Protein AF-0000000076091334 (afdb_homodimer)

Foldseek 3Di:
DVVVPPPLEDPPLRVVQVVVQCPDDDQQAKHWPDWDADPDNSRIDTRTDDFDFQQVVCLVPPPAADDPVLLVVQLVLLVVVLVRCVVVQKQQLDAASRQWTAHPVSRIHGHDSSPMDGDDDPPDPDDPDDDDPDPDPPPQPPPDSPRSSVNNNVNNVVRSVCSRCVSVDDD/DVVVPVPLEDPPLRVVQVVVQCPDDDQQAKHWPDWDADPDNSDIDTRTDDFDDQQVVCLVPDPAADDPVLLVVQLVLLVVVLVRCVVVQKQQLDAASRQWTAHPVSRIHGHDSSPMDGDDDPPDPDDPDDPPPDPDPPPQPPPDSPRSSVNNNVNNVVRSVCSRCVSVDPD

pLDDT: mean 71.66, std 24.67, range [22.98, 97.81]

Organism: Mytilus edulis (NCBI:txid6550)

Sequence (342 aa):
MRMEKEKNGIPISGLREINILLNLRHTNIVEMSEVVVGRSLESIFLVMEYCEQDLASLLDNMSAPFTEAQVKCNMIQLLKALRYLHENFILHRDLKVSNLLMTDKGCVKIADFGLARKYAFPEQPMTPRVVTLWYRAPELLLGSKTQTTALDMWSAITKAAIISKLGNCKFMRMEKEKNGIPISGLREINILLNLRHTNIVEMSEVVVGRSLESIFLVMEYCEQDLASLLDNMSAPFTEAQVKCNMIQLLKALRYLHENFILHRDLKVSNLLMTDKGCVKIADFGLARKYAFPEQPMTPRVVTLWYRAPELLLGSKTQTTALDMWSAITKAAIISKLGNCKF

Structure (mmCIF, N/CA/C/O backbone):
data_AF-0000000076091334-model_v1
#
loop_
_entity.id
_entity.type
_entity.pdbx_description
1 polymer CDK10
#
loop_
_atom_site.group_PDB
_atom_site.id
_atom_site.type_symbol
_atom_site.label_atom_id
_atom_site.label_alt_id
_atom_site.label_comp_id
_atom_site.label_asym_id
_atom_site.label_entity_id
_atom_site.label_seq_id
_atom_site.pdbx_PDB_ins_code
_atom_site.Cartn_x
_atom_site.Cartn_y
_atom_site.Cartn_z
_atom_site.occupancy
_atom_site.B_iso_or_equiv
_atom_site.auth_seq_id
_atom_site.auth_comp_id
_atom_site.auth_asym_id
_atom_site.auth_atom_id
_atom_site.pdbx_PDB_model_num
ATOM 1 N N . MET A 1 1 ? 35.406 7.531 -6.676 1 25.41 1 MET A N 1
ATOM 2 C CA . MET A 1 1 ? 34.812 8.758 -7.227 1 25.41 1 MET A CA 1
ATOM 3 C C . MET A 1 1 ? 33.469 8.484 -7.895 1 25.41 1 MET A C 1
ATOM 5 O O . MET A 1 1 ? 32.656 9.391 -8.055 1 25.41 1 MET A O 1
ATOM 9 N N . ARG A 1 2 ? 33.312 7.23 -8.562 1 29.36 2 ARG A N 1
ATOM 10 C CA . ARG A 1 2 ? 32.219 6.715 -9.375 1 29.36 2 ARG A CA 1
ATOM 11 C C . ARG A 1 2 ? 30.938 6.551 -8.555 1 29.36 2 ARG A C 1
ATOM 13 O O . ARG A 1 2 ? 29.891 6.168 -9.086 1 29.36 2 ARG A O 1
ATOM 20 N N . MET A 1 3 ? 31.125 6.195 -7.34 1 31.33 3 MET A N 1
ATOM 21 C CA . MET A 1 3 ? 29.969 5.836 -6.52 1 31.33 3 MET A CA 1
ATOM 22 C C . MET A 1 3 ? 29.047 7.035 -6.32 1 31.33 3 MET A C 1
ATOM 24 O O . MET A 1 3 ? 28.109 6.973 -5.527 1 31.33 3 MET A O 1
ATOM 28 N N . GLU A 1 4 ? 29.516 8.195 -6.559 1 36 4 GLU A N 1
ATOM 29 C CA . GLU A 1 4 ? 28.781 9.422 -6.281 1 36 4 GLU A CA 1
ATOM 30 C C . GLU A 1 4 ? 27.516 9.508 -7.148 1 36 4 GLU A C 1
ATOM 32 O O . GLU A 1 4 ? 26.844 10.531 -7.164 1 36 4 GLU A O 1
ATOM 37 N N . LYS A 1 5 ? 27.453 8.859 -8.32 1 40.56 5 LYS A N 1
ATOM 38 C CA . LYS A 1 5 ? 26.516 9.094 -9.406 1 40.56 5 LYS A CA 1
ATOM 39 C C . LYS A 1 5 ? 25.078 8.812 -8.961 1 40.56 5 LYS A C 1
ATOM 41 O O . LYS A 1 5 ? 24.141 9.023 -9.719 1 40.56 5 LYS A O 1
ATOM 46 N N . GLU A 1 6 ? 24.75 7.777 -8.25 1 43.97 6 GLU A N 1
ATOM 47 C CA . GLU A 1 6 ? 23.375 7.293 -8.133 1 43.97 6 GLU A CA 1
ATOM 48 C C . GLU A 1 6 ? 22.531 8.227 -7.27 1 43.97 6 GLU A C 1
ATOM 50 O O . GLU A 1 6 ? 21.609 7.777 -6.586 1 43.97 6 GLU A O 1
ATOM 55 N N . LYS A 1 7 ? 22.875 9.336 -7.027 1 48.69 7 LYS A N 1
ATOM 56 C CA . LYS A 1 7 ? 22.234 10.164 -6 1 48.69 7 LYS A CA 1
ATOM 57 C C . LYS A 1 7 ? 20.734 10.328 -6.273 1 48.69 7 LYS A C 1
ATOM 59 O O . LYS A 1 7 ? 19.922 10.227 -5.359 1 48.69 7 LYS A O 1
ATOM 64 N N . ASN A 1 8 ? 20.375 11.148 -7.477 1 57.31 8 ASN A N 1
ATOM 65 C CA . ASN A 1 8 ? 19.094 11.805 -7.715 1 57.31 8 ASN A CA 1
ATOM 66 C C . ASN A 1 8 ? 18.078 10.852 -8.344 1 57.31 8 ASN A C 1
ATOM 68 O O . ASN A 1 8 ? 17.031 11.289 -8.812 1 57.31 8 ASN A O 1
ATOM 72 N N . GLY A 1 9 ? 18.203 9.609 -8.016 1 68.31 9 GLY A N 1
ATOM 73 C CA . GLY A 1 9 ? 17.281 8.742 -8.727 1 68.31 9 GLY A CA 1
ATOM 74 C C . GLY A 1 9 ? 16.656 7.672 -7.844 1 68.31 9 GLY A C 1
ATOM 75 O O . GLY A 1 9 ? 16.688 7.785 -6.613 1 68.31 9 GLY A O 1
ATOM 76 N N . ILE A 1 10 ? 15.898 6.895 -8.359 1 79.69 10 ILE A N 1
ATOM 77 C CA . ILE A 1 10 ? 15.273 5.742 -7.719 1 79.69 10 ILE A CA 1
ATOM 78 C C . ILE A 1 10 ? 16.344 4.773 -7.234 1 79.69 10 ILE A C 1
ATOM 80 O O . ILE A 1 10 ? 17.25 4.418 -7.988 1 79.69 10 ILE A O 1
ATOM 84 N N . PRO A 1 11 ? 16.359 4.543 -5.961 1 83.88 11 PRO A N 1
ATOM 85 C CA . PRO A 1 11 ? 17.297 3.518 -5.484 1 83.88 11 PRO A CA 1
ATOM 86 C C . PRO A 1 11 ? 17.188 2.217 -6.277 1 83.88 11 PRO A C 1
ATOM 88 O O . PRO A 1 11 ? 16.156 1.933 -6.875 1 83.88 11 PRO A O 1
ATOM 91 N N . ILE A 1 12 ? 18.25 1.434 -6.293 1 85.88 12 ILE A N 1
ATOM 92 C CA . ILE A 1 12 ? 18.344 0.181 -7.035 1 85.88 12 ILE A CA 1
ATOM 93 C C . ILE A 1 12 ? 17.203 -0.747 -6.613 1 85.88 12 ILE A C 1
ATOM 95 O O . ILE A 1 12 ? 16.609 -1.437 -7.445 1 85.88 12 ILE A O 1
ATOM 99 N N . SER A 1 13 ? 16.906 -0.762 -5.332 1 85.62 13 SER A N 1
ATOM 100 C CA . SER A 1 13 ? 15.812 -1.596 -4.828 1 85.62 13 SER A CA 1
ATOM 101 C C . SER A 1 13 ? 14.477 -1.186 -5.43 1 85.62 13 SER A C 1
ATOM 103 O O . SER A 1 13 ? 13.656 -2.039 -5.77 1 85.62 13 SER A O 1
ATOM 105 N N . GLY A 1 14 ? 14.328 0.078 -5.566 1 90.69 14 GLY A N 1
ATOM 106 C CA . GLY A 1 14 ? 13.117 0.574 -6.203 1 90.69 14 GLY A CA 1
ATOM 107 C C . GLY A 1 14 ? 13.008 0.189 -7.664 1 90.69 14 GLY A C 1
ATOM 108 O O . GLY A 1 14 ? 11.93 -0.194 -8.133 1 90.69 14 GLY A O 1
ATOM 109 N N . LEU A 1 15 ? 14.078 0.287 -8.359 1 91.38 15 LEU A N 1
ATOM 110 C CA . LEU A 1 15 ? 14.109 -0.089 -9.773 1 91.38 15 LEU A CA 1
ATOM 111 C C . LEU A 1 15 ? 13.805 -1.573 -9.945 1 91.38 15 LEU A C 1
ATOM 113 O O . LEU A 1 15 ? 13.109 -1.964 -10.883 1 91.38 15 LEU A O 1
ATOM 117 N N . ARG A 1 16 ? 14.297 -2.373 -9.094 1 92.56 16 ARG A N 1
ATOM 118 C CA . ARG A 1 16 ? 14.031 -3.809 -9.125 1 92.56 16 ARG A CA 1
ATOM 119 C C . ARG A 1 16 ? 12.547 -4.098 -8.93 1 92.56 16 ARG A C 1
ATOM 121 O O . ARG A 1 16 ? 11.961 -4.898 -9.664 1 92.56 16 ARG A O 1
ATOM 128 N N . GLU A 1 17 ? 12.023 -3.432 -7.926 1 93.69 17 GLU A N 1
ATOM 129 C CA . GLU A 1 17 ? 10.594 -3.58 -7.668 1 93.69 17 GLU A CA 1
ATOM 130 C C . GLU A 1 17 ? 9.773 -3.207 -8.898 1 93.69 17 GLU A C 1
ATOM 132 O O . GLU A 1 17 ? 8.891 -3.961 -9.305 1 93.69 17 GLU A O 1
ATOM 137 N N . ILE A 1 18 ? 10.062 -2.096 -9.461 1 94.69 18 ILE A N 1
ATOM 138 C CA . ILE A 1 18 ? 9.336 -1.592 -10.625 1 94.69 18 ILE A CA 1
ATOM 139 C C . ILE A 1 18 ? 9.484 -2.57 -11.789 1 94.69 18 ILE A C 1
ATOM 141 O O . ILE A 1 18 ? 8.492 -2.916 -12.445 1 94.69 18 ILE A O 1
ATOM 145 N N . ASN A 1 19 ? 10.703 -3.068 -12.008 1 95.62 19 ASN A N 1
ATOM 146 C CA . ASN A 1 19 ? 10.945 -4.012 -13.094 1 95.62 19 ASN A CA 1
ATOM 147 C C . ASN A 1 19 ? 10.141 -5.297 -12.914 1 95.62 19 ASN A C 1
ATOM 149 O O . ASN A 1 19 ? 9.547 -5.805 -13.867 1 95.62 19 ASN A O 1
ATOM 153 N N . ILE A 1 20 ? 10.109 -5.758 -11.734 1 96.31 20 ILE A N 1
ATOM 154 C CA . ILE A 1 20 ? 9.367 -6.977 -11.445 1 96.31 20 ILE A CA 1
ATOM 155 C C . ILE A 1 20 ? 7.883 -6.754 -11.711 1 96.31 20 ILE A C 1
ATOM 157 O O . ILE A 1 20 ? 7.25 -7.531 -12.43 1 96.31 20 ILE A O 1
ATOM 161 N N . LEU A 1 21 ? 7.371 -5.66 -11.211 1 96.81 21 LEU A N 1
ATOM 162 C CA . LEU A 1 21 ? 5.938 -5.41 -11.305 1 96.81 21 LEU A CA 1
ATOM 163 C C . LEU A 1 21 ? 5.523 -5.141 -12.75 1 96.81 21 LEU A C 1
ATOM 165 O O . LEU A 1 21 ? 4.418 -5.496 -13.156 1 96.81 21 LEU A O 1
ATOM 169 N N . LEU A 1 22 ? 6.375 -4.555 -13.492 1 96.81 22 LEU A N 1
ATOM 170 C CA . LEU A 1 22 ? 6.066 -4.258 -14.891 1 96.81 22 LEU A CA 1
ATOM 171 C C . LEU A 1 22 ? 5.941 -5.543 -15.703 1 96.81 22 LEU A C 1
ATOM 173 O O . LEU A 1 22 ? 5.293 -5.555 -16.75 1 96.81 22 LEU A O 1
ATOM 177 N N . ASN A 1 23 ? 6.457 -6.656 -15.172 1 96.19 23 ASN A N 1
ATOM 178 C CA . ASN A 1 23 ? 6.516 -7.883 -15.961 1 96.19 23 ASN A CA 1
ATOM 179 C C . ASN A 1 23 ? 5.613 -8.969 -15.375 1 96.19 23 ASN A C 1
ATOM 181 O O . ASN A 1 23 ? 5.703 -10.133 -15.758 1 96.19 23 ASN A O 1
ATOM 185 N N . LEU A 1 24 ? 4.84 -8.625 -14.445 1 97.06 24 LEU A N 1
ATOM 186 C CA . LEU A 1 24 ? 3.904 -9.57 -13.844 1 97.06 24 LEU A CA 1
ATOM 187 C C . LEU A 1 24 ? 2.475 -9.273 -14.289 1 97.06 24 LEU A C 1
ATOM 189 O O . LEU A 1 24 ? 2.037 -8.125 -14.258 1 97.06 24 LEU A O 1
ATOM 193 N N . ARG A 1 25 ? 1.859 -10.367 -14.789 1 97.06 25 ARG A N 1
ATOM 194 C CA . ARG A 1 25 ? 0.441 -10.297 -15.125 1 97.06 25 ARG A CA 1
ATOM 195 C C . ARG A 1 25 ? -0.308 -11.516 -14.594 1 97.06 25 ARG A C 1
ATOM 197 O O . ARG A 1 25 ? -0.211 -12.609 -15.164 1 97.06 25 ARG A O 1
ATOM 204 N N . HIS A 1 26 ? -0.961 -11.336 -13.57 1 97.69 26 HIS A N 1
ATOM 205 C CA . HIS A 1 26 ? -1.711 -12.398 -12.906 1 97.69 26 HIS A CA 1
ATOM 206 C C . HIS A 1 26 ? -2.902 -11.836 -12.141 1 97.69 26 HIS A C 1
ATOM 208 O O . HIS A 1 26 ? -2.799 -10.781 -11.508 1 97.69 26 HIS A O 1
ATOM 214 N N . THR A 1 27 ? -3.953 -12.539 -12.109 1 96.69 27 THR A N 1
ATOM 215 C CA . THR A 1 27 ? -5.199 -12.094 -11.5 1 96.69 27 THR A CA 1
ATOM 216 C C . THR A 1 27 ? -5.004 -11.812 -10.016 1 96.69 27 THR A C 1
ATOM 218 O O . THR A 1 27 ? -5.66 -10.93 -9.453 1 96.69 27 THR A O 1
ATOM 221 N N . ASN A 1 28 ? -4.09 -12.523 -9.383 1 97.38 28 ASN A N 1
ATOM 222 C CA . ASN A 1 28 ? -3.916 -12.406 -7.938 1 97.38 28 ASN A CA 1
ATOM 223 C C . ASN A 1 28 ? -2.66 -11.617 -7.586 1 97.38 28 ASN A C 1
ATOM 225 O O . ASN A 1 28 ? -2.117 -11.758 -6.492 1 97.38 28 ASN A O 1
ATOM 229 N N . ILE A 1 29 ? -2.129 -10.82 -8.516 1 97.81 29 ILE A N 1
ATOM 230 C CA . ILE A 1 29 ? -1.037 -9.875 -8.305 1 97.81 29 ILE A CA 1
ATOM 231 C C . ILE A 1 29 ? -1.447 -8.492 -8.805 1 97.81 29 ILE A C 1
ATOM 233 O O . ILE A 1 29 ? -2.016 -8.359 -9.891 1 97.81 29 ILE A O 1
ATOM 237 N N . VAL A 1 30 ? -1.229 -7.5 -7.965 1 97.19 30 VAL A N 1
ATOM 238 C CA . VAL A 1 30 ? -1.577 -6.141 -8.359 1 97.19 30 VAL A CA 1
ATOM 239 C C . VAL A 1 30 ? -0.862 -5.777 -9.656 1 97.19 30 VAL A C 1
ATOM 241 O O . VAL A 1 30 ? 0.321 -6.082 -9.828 1 97.19 30 VAL A O 1
ATOM 244 N N . GLU A 1 31 ? -1.563 -5.125 -10.5 1 96.12 31 GLU A N 1
ATOM 245 C CA . GLU A 1 31 ? -0.997 -4.805 -11.805 1 96.12 31 GLU A CA 1
ATOM 246 C C . GLU A 1 31 ? -0.419 -3.391 -11.82 1 96.12 31 GLU A C 1
ATOM 248 O O . GLU A 1 31 ? -1.033 -2.457 -11.305 1 96.12 31 GLU A O 1
ATOM 253 N N . MET A 1 32 ? 0.738 -3.264 -12.25 1 96.44 32 MET A N 1
ATOM 254 C CA . MET A 1 32 ? 1.332 -1.976 -12.594 1 96.44 32 MET A CA 1
ATOM 255 C C . MET A 1 32 ? 1.415 -1.806 -14.109 1 96.44 32 MET A C 1
ATOM 257 O O . MET A 1 32 ? 1.976 -2.654 -14.805 1 96.44 32 MET A O 1
ATOM 261 N N . SER A 1 33 ? 0.885 -0.726 -14.602 1 94.5 33 SER A N 1
ATOM 262 C CA . SER A 1 33 ? 0.801 -0.581 -16.047 1 94.5 33 SER A CA 1
ATOM 263 C C . SER A 1 33 ? 2.031 0.131 -16.609 1 94.5 33 SER A C 1
ATOM 265 O O . SER A 1 33 ? 2.58 -0.278 -17.641 1 94.5 33 SER A O 1
ATOM 267 N N . GLU A 1 34 ? 2.477 1.19 -15.938 1 94.94 34 GLU A N 1
ATOM 268 C CA . GLU A 1 34 ? 3.613 1.955 -16.438 1 94.94 34 GLU A CA 1
ATOM 269 C C . GLU A 1 34 ? 4.145 2.92 -15.383 1 94.94 34 GLU A C 1
ATOM 271 O O . GLU A 1 34 ? 3.529 3.09 -14.328 1 94.94 34 GLU A O 1
ATOM 276 N N . VAL A 1 35 ? 5.293 3.438 -15.68 1 94.06 35 VAL A N 1
ATOM 277 C CA . VAL A 1 35 ? 5.93 4.477 -14.875 1 94.06 35 VAL A CA 1
ATOM 278 C C . VAL A 1 35 ? 5.805 5.824 -15.578 1 94.06 35 VAL A C 1
ATOM 280 O O . VAL A 1 35 ? 5.992 5.914 -16.797 1 94.06 35 VAL A O 1
ATOM 283 N N . VAL A 1 36 ? 5.41 6.824 -14.781 1 92.19 36 VAL A N 1
ATOM 284 C CA . VAL A 1 36 ? 5.309 8.18 -15.32 1 92.19 36 VAL A CA 1
ATOM 285 C C . VAL A 1 36 ? 6.219 9.117 -14.531 1 92.19 36 VAL A C 1
ATOM 287 O O . VAL A 1 36 ? 6.387 8.961 -13.32 1 92.19 36 VAL A O 1
ATOM 290 N N . VAL A 1 37 ? 6.848 10.039 -15.234 1 86.5 37 VAL A N 1
ATOM 291 C CA . VAL A 1 37 ? 7.684 11.039 -14.586 1 86.5 37 VAL A CA 1
ATOM 292 C C . VAL A 1 37 ? 6.875 12.32 -14.367 1 86.5 37 VAL A C 1
ATOM 294 O O . VAL A 1 37 ? 6.168 12.781 -15.266 1 86.5 37 VAL A O 1
ATOM 297 N N . GLY A 1 38 ? 6.898 12.773 -13.156 1 80.69 38 GLY A N 1
ATOM 298 C CA . GLY A 1 38 ? 6.172 13.984 -12.828 1 80.69 38 GLY A CA 1
ATOM 299 C C . GLY A 1 38 ? 6.855 15.25 -13.32 1 80.69 38 GLY A C 1
ATOM 300 O O . GLY A 1 38 ? 7.629 15.203 -14.281 1 80.69 38 GLY A O 1
ATOM 301 N N . ARG A 1 39 ? 6.379 16.406 -12.711 1 76.75 39 ARG A N 1
ATOM 302 C CA . ARG A 1 39 ? 6.852 17.719 -13.117 1 76.75 39 ARG A CA 1
ATOM 303 C C . ARG A 1 39 ? 8.352 17.859 -12.883 1 76.75 39 ARG A C 1
ATOM 305 O O . ARG A 1 39 ? 9.062 18.438 -13.711 1 76.75 39 ARG A O 1
ATOM 312 N N . SER A 1 40 ? 8.766 17.234 -11.711 1 75.44 40 SER A N 1
ATOM 313 C CA . SER A 1 40 ? 10.203 17.219 -11.461 1 75.44 40 SER A CA 1
ATOM 314 C C . SER A 1 40 ? 10.797 15.859 -11.812 1 75.44 40 SER A C 1
ATOM 316 O O . SER A 1 40 ? 10.133 14.828 -11.695 1 75.44 40 SER A O 1
ATOM 318 N N . LEU A 1 41 ? 11.953 15.906 -12.336 1 67.75 41 LEU A N 1
ATOM 319 C CA . LEU A 1 41 ? 12.648 14.688 -12.75 1 67.75 41 LEU A CA 1
ATOM 320 C C . LEU A 1 41 ? 12.805 13.727 -11.578 1 67.75 41 LEU A C 1
ATOM 322 O O . LEU A 1 41 ? 13 12.523 -11.781 1 67.75 41 LEU A O 1
ATOM 326 N N . GLU A 1 42 ? 12.602 14.289 -10.438 1 74.31 42 GLU A N 1
ATOM 327 C CA . GLU A 1 42 ? 12.82 13.453 -9.266 1 74.31 42 GLU A CA 1
ATOM 328 C C . GLU A 1 42 ? 11.516 12.812 -8.789 1 74.31 42 GLU A C 1
ATOM 330 O O . GLU A 1 42 ? 11.523 11.922 -7.941 1 74.31 42 GLU A O 1
ATOM 335 N N . SER A 1 43 ? 10.508 13.273 -9.477 1 83.25 43 SER A N 1
ATOM 336 C CA . SER A 1 43 ? 9.203 12.766 -9.055 1 83.25 43 SER A CA 1
ATOM 337 C C . SER A 1 43 ? 8.727 11.641 -9.969 1 83.25 43 SER A C 1
ATOM 339 O O . SER A 1 43 ? 8.461 11.875 -11.156 1 83.25 43 SER A O 1
ATOM 341 N N . ILE A 1 44 ? 8.734 10.43 -9.469 1 90.19 44 ILE A N 1
ATOM 342 C CA . ILE A 1 44 ? 8.289 9.258 -10.211 1 90.19 44 ILE A CA 1
ATOM 343 C C . ILE A 1 44 ? 6.891 8.859 -9.758 1 90.19 44 ILE A C 1
ATOM 345 O O . ILE A 1 44 ? 6.598 8.844 -8.555 1 90.19 44 ILE A O 1
ATOM 349 N N . PHE A 1 45 ? 6.094 8.594 -10.766 1 94.38 45 PHE A N 1
ATOM 350 C CA . PHE A 1 45 ? 4.738 8.133 -10.492 1 94.38 45 PHE A CA 1
ATOM 351 C C . PHE A 1 45 ? 4.5 6.766 -11.117 1 94.38 45 PHE A C 1
ATOM 353 O O . PHE A 1 45 ? 5.027 6.469 -12.195 1 94.38 45 PHE A O 1
ATOM 360 N N . LEU A 1 46 ? 3.758 5.992 -10.422 1 95.94 46 LEU A N 1
ATOM 361 C CA . LEU A 1 46 ? 3.406 4.652 -10.883 1 95.94 46 LEU A CA 1
ATOM 362 C C . LEU A 1 46 ? 1.925 4.574 -11.242 1 95.94 46 LEU A C 1
ATOM 364 O O . LEU A 1 46 ? 1.08 5.117 -10.523 1 95.94 46 LEU A O 1
ATOM 368 N N . VAL A 1 47 ? 1.604 3.9 -12.297 1 96.88 47 VAL A N 1
ATOM 369 C CA . VAL A 1 47 ? 0.222 3.613 -12.664 1 96.88 47 VAL A CA 1
ATOM 370 C C . VAL A 1 47 ? -0.165 2.221 -12.172 1 96.88 47 VAL A C 1
ATOM 372 O O . VAL A 1 47 ? 0.238 1.213 -12.758 1 96.88 47 VAL A O 1
ATOM 375 N N . MET A 1 48 ? -0.965 2.248 -11.117 1 96.12 48 MET A N 1
ATOM 376 C CA . MET A 1 48 ? -1.25 1.021 -10.375 1 96.12 48 MET A CA 1
ATOM 377 C C . MET A 1 48 ? -2.738 0.692 -10.422 1 96.12 48 MET A C 1
ATOM 379 O O . MET A 1 48 ? -3.58 1.586 -10.32 1 96.12 48 MET A O 1
ATOM 383 N N . GLU A 1 49 ? -2.988 -0.57 -10.508 1 94.94 49 GLU A N 1
ATOM 384 C CA . GLU A 1 49 ? -4.363 -1.047 -10.383 1 94.94 49 GLU A CA 1
ATOM 385 C C . GLU A 1 49 ? -4.957 -0.66 -9.031 1 94.94 49 GLU A C 1
ATOM 387 O O . GLU A 1 49 ? -4.293 -0.77 -8 1 94.94 49 GLU A O 1
ATOM 392 N N . TYR A 1 50 ? -6.164 -0.208 -9.203 1 92.31 50 TYR A N 1
ATOM 393 C CA . TYR A 1 50 ? -6.848 0.132 -7.961 1 92.31 50 TYR A CA 1
ATOM 394 C C . TYR A 1 50 ? -7.492 -1.101 -7.34 1 92.31 50 TYR A C 1
ATOM 396 O O . TYR A 1 50 ? -8.164 -1.875 -8.031 1 92.31 50 TYR A O 1
ATOM 404 N N . CYS A 1 51 ? -7.242 -1.312 -6.035 1 92 51 CYS A N 1
ATOM 405 C CA . CYS A 1 51 ? -7.918 -2.305 -5.211 1 92 51 CYS A CA 1
ATOM 406 C C . CYS A 1 51 ? -8.586 -1.649 -4.004 1 92 51 CYS A C 1
ATOM 408 O O . CYS A 1 51 ? -7.957 -0.848 -3.307 1 92 51 CYS A O 1
ATOM 410 N N . GLU A 1 52 ? -9.719 -1.989 -3.639 1 85.44 52 GLU A N 1
ATOM 411 C CA . GLU A 1 52 ? -10.57 -1.266 -2.701 1 85.44 52 GLU A CA 1
ATOM 412 C C . GLU A 1 52 ? -10.031 -1.362 -1.276 1 85.44 52 GLU A C 1
ATOM 414 O O . GLU A 1 52 ? -10.109 -0.397 -0.513 1 85.44 52 GLU A O 1
ATOM 419 N N . GLN A 1 53 ? -9.547 -2.582 -0.907 1 87.25 53 GLN A N 1
ATOM 420 C CA . GLN A 1 53 ? -9.227 -2.758 0.506 1 87.25 53 GLN A CA 1
ATOM 421 C C . GLN A 1 53 ? -7.938 -3.551 0.686 1 87.25 53 GLN A C 1
ATOM 423 O O . GLN A 1 53 ? -7.656 -4.469 -0.085 1 87.25 53 GLN A O 1
ATOM 428 N N . ASP A 1 54 ? -7.215 -3.062 1.684 1 85.5 54 ASP A N 1
ATOM 429 C CA . ASP A 1 54 ? -6.188 -3.988 2.154 1 85.5 54 ASP A CA 1
ATOM 430 C C . ASP A 1 54 ? -6.773 -5.004 3.135 1 85.5 54 ASP A C 1
ATOM 432 O O . ASP A 1 54 ? -7.66 -4.672 3.924 1 85.5 54 ASP A O 1
ATOM 436 N N . LEU A 1 55 ? -6.328 -6.145 3.031 1 85.25 55 LEU A N 1
ATOM 437 C CA . LEU A 1 55 ? -6.898 -7.254 3.783 1 85.25 55 LEU A CA 1
ATOM 438 C C . LEU A 1 55 ? -6.746 -7.031 5.285 1 85.25 55 LEU A C 1
ATOM 440 O O . LEU A 1 55 ? -7.617 -7.414 6.066 1 85.25 55 LEU A O 1
ATOM 444 N N . ALA A 1 56 ? -5.598 -6.395 5.707 1 78.88 56 ALA A N 1
ATOM 445 C CA . ALA A 1 56 ? -5.387 -6.121 7.129 1 78.88 56 ALA A CA 1
ATOM 446 C C . ALA A 1 56 ? -6.48 -5.211 7.68 1 78.88 56 ALA A C 1
ATOM 448 O O . ALA A 1 56 ? -7.051 -5.48 8.734 1 78.88 56 ALA A O 1
ATOM 449 N N . SER A 1 57 ? -6.754 -4.195 6.938 1 79.25 57 SER A N 1
ATOM 450 C CA . SER A 1 57 ? -7.801 -3.268 7.352 1 79.25 57 SER A CA 1
ATOM 451 C C . SER A 1 57 ? -9.172 -3.941 7.344 1 79.25 57 SER A C 1
ATOM 453 O O . SER A 1 57 ? -10 -3.682 8.219 1 79.25 57 SER A O 1
ATOM 455 N N . LEU A 1 58 ? -9.43 -4.699 6.324 1 82.25 58 LEU A N 1
ATOM 456 C CA . LEU A 1 58 ? -10.688 -5.43 6.238 1 82.25 58 LEU A CA 1
ATOM 457 C C . LEU A 1 58 ? -10.883 -6.316 7.461 1 82.25 58 LEU A C 1
ATOM 459 O O . LEU A 1 58 ? -11.961 -6.32 8.062 1 82.25 58 LEU A O 1
ATOM 463 N N . LEU A 1 59 ? -9.867 -6.977 7.852 1 78.25 59 LEU A N 1
ATOM 464 C CA . LEU A 1 59 ? -9.922 -7.887 8.992 1 78.25 59 LEU A CA 1
ATOM 465 C C . LEU A 1 59 ? -10.148 -7.117 10.289 1 78.25 59 LEU A C 1
ATOM 467 O O . LEU A 1 59 ? -10.852 -7.594 11.18 1 78.25 59 LEU A O 1
ATOM 471 N N . ASP A 1 60 ? -9.562 -5.93 10.328 1 71.25 60 ASP A N 1
ATOM 472 C CA . ASP A 1 60 ? -9.68 -5.098 11.523 1 71.25 60 ASP A CA 1
ATOM 473 C C . ASP A 1 60 ? -11.086 -4.52 11.656 1 71.25 60 ASP A C 1
ATOM 475 O O . ASP A 1 60 ? -11.516 -4.168 12.758 1 71.25 60 ASP A O 1
ATOM 479 N N . ASN A 1 61 ? -11.852 -4.473 10.594 1 75.62 61 ASN A N 1
ATOM 480 C CA . ASN A 1 61 ? -13.094 -3.709 10.625 1 75.62 61 ASN A CA 1
ATOM 481 C C . ASN A 1 61 ? -14.297 -4.582 10.273 1 75.62 61 ASN A C 1
ATOM 483 O O . ASN A 1 61 ? -15.422 -4.086 10.172 1 75.62 61 ASN A O 1
ATOM 487 N N . MET A 1 62 ? -14.102 -5.824 10.133 1 76.81 62 MET A N 1
ATOM 488 C CA . MET A 1 62 ? -15.203 -6.703 9.758 1 76.81 62 MET A CA 1
ATOM 489 C C . MET A 1 62 ? -16.031 -7.094 10.977 1 76.81 62 MET A C 1
ATOM 491 O O . MET A 1 62 ? -15.492 -7.289 12.062 1 76.81 62 MET A O 1
ATOM 495 N N . SER A 1 63 ? -17.297 -7.215 10.766 1 79.81 63 SER A N 1
ATOM 496 C CA . SER A 1 63 ? -18.234 -7.555 11.836 1 79.81 63 SER A CA 1
ATOM 497 C C . SER A 1 63 ? -18.172 -9.047 12.156 1 79.81 63 SER A C 1
ATOM 499 O O . SER A 1 63 ? -18.453 -9.445 13.289 1 79.81 63 SER A O 1
ATOM 501 N N . ALA A 1 64 ? -17.969 -9.891 11.25 1 81 64 ALA A N 1
ATOM 502 C CA . ALA A 1 64 ? -17.859 -11.336 11.43 1 81 64 ALA A CA 1
ATOM 503 C C . ALA A 1 64 ? -16.594 -11.867 10.758 1 81 64 ALA A C 1
ATOM 505 O O . ALA A 1 64 ? -16.156 -11.344 9.727 1 81 64 ALA A O 1
ATOM 506 N N . PRO A 1 65 ? -16.078 -12.938 11.391 1 80.25 65 PRO A N 1
ATOM 507 C CA . PRO A 1 65 ? -14.891 -13.531 10.781 1 80.25 65 PRO A CA 1
ATOM 508 C C . PRO A 1 65 ? -15.188 -14.195 9.438 1 80.25 65 PRO A C 1
ATOM 510 O O . PRO A 1 65 ? -16.344 -14.492 9.133 1 80.25 65 PRO A O 1
ATOM 513 N N . PHE A 1 66 ? -14.148 -14.328 8.641 1 82.69 66 PHE A N 1
ATOM 514 C CA . PHE A 1 66 ? -14.273 -15.109 7.414 1 82.69 66 PHE A CA 1
ATOM 515 C C . PHE A 1 66 ? -14.789 -16.516 7.711 1 82.69 66 PHE A C 1
ATOM 517 O O . PHE A 1 66 ? -14.391 -17.125 8.703 1 82.69 66 PHE A O 1
ATOM 524 N N . THR A 1 67 ? -15.641 -16.938 6.855 1 85.94 67 THR A N 1
ATOM 525 C CA . THR A 1 67 ? -16.016 -18.344 6.93 1 85.94 67 THR A CA 1
ATOM 526 C C . THR A 1 67 ? -14.859 -19.234 6.5 1 85.94 67 THR A C 1
ATOM 528 O O . THR A 1 67 ? -13.891 -18.766 5.898 1 85.94 67 THR A O 1
ATOM 531 N N . GLU A 1 68 ? -15 -20.469 6.84 1 83.69 68 GLU A N 1
ATOM 532 C CA . GLU A 1 68 ? -14 -21.438 6.41 1 83.69 68 GLU A CA 1
ATOM 533 C C . GLU A 1 68 ? -13.883 -21.484 4.887 1 83.69 68 GLU A C 1
ATOM 535 O O . GLU A 1 68 ? -12.773 -21.578 4.348 1 83.69 68 GLU A O 1
ATOM 540 N N . ALA A 1 69 ? -14.992 -21.391 4.25 1 87.62 69 ALA A N 1
ATOM 541 C CA . ALA A 1 69 ? -15.008 -21.406 2.789 1 87.62 69 ALA A CA 1
ATOM 542 C C . ALA A 1 69 ? -14.281 -20.203 2.217 1 87.62 69 ALA A C 1
ATOM 544 O O . ALA A 1 69 ? -13.523 -20.312 1.25 1 87.62 69 ALA A O 1
ATOM 545 N N . GLN A 1 70 ? -14.43 -19.047 2.855 1 85.88 70 GLN A N 1
ATOM 546 C CA . GLN A 1 70 ? -13.773 -17.828 2.408 1 85.88 70 GLN A CA 1
ATOM 547 C C . GLN A 1 70 ? -12.266 -17.906 2.643 1 85.88 70 GLN A C 1
ATOM 549 O O . GLN A 1 70 ? -11.477 -17.5 1.787 1 85.88 70 GLN A O 1
ATOM 554 N N . VAL A 1 71 ? -11.906 -18.438 3.766 1 85.31 71 VAL A N 1
ATOM 555 C CA . VAL A 1 71 ? -10.484 -18.609 4.078 1 85.31 71 VAL A CA 1
ATOM 556 C C . VAL A 1 71 ? -9.836 -19.531 3.053 1 85.31 71 VAL A C 1
ATOM 558 O O . VAL A 1 71 ? -8.758 -19.234 2.535 1 85.31 71 VAL A O 1
ATOM 561 N N . LYS A 1 72 ? -10.508 -20.625 2.758 1 85.62 72 LYS A N 1
ATOM 562 C CA . LYS A 1 72 ? -9.992 -21.578 1.778 1 85.62 72 LYS A CA 1
ATOM 563 C C . LYS A 1 72 ? -9.859 -20.922 0.402 1 85.62 72 LYS A C 1
ATOM 565 O O . LYS A 1 72 ? -8.844 -21.109 -0.274 1 85.62 72 LYS A O 1
ATOM 570 N N . CYS A 1 73 ? -10.875 -20.156 0.028 1 91.44 73 CYS A N 1
ATOM 571 C CA . CYS A 1 73 ? -10.844 -19.469 -1.261 1 91.44 73 CYS A CA 1
ATOM 572 C C . CYS A 1 73 ? -9.68 -18.484 -1.338 1 91.44 73 CYS A C 1
ATOM 574 O O . CYS A 1 73 ? -8.953 -18.469 -2.332 1 91.44 73 CYS A O 1
ATOM 576 N N . ASN A 1 74 ? -9.508 -17.734 -0.27 1 89.38 74 ASN A N 1
ATOM 577 C CA . ASN A 1 74 ? -8.414 -16.781 -0.23 1 89.38 74 ASN A CA 1
ATOM 578 C C . ASN A 1 74 ? -7.055 -17.469 -0.294 1 89.38 74 ASN A C 1
ATOM 580 O O . ASN A 1 74 ? -6.148 -17 -0.991 1 89.38 74 ASN A O 1
ATOM 584 N N . MET A 1 75 ? -6.973 -18.562 0.401 1 88 75 MET A N 1
ATOM 585 C CA . MET A 1 75 ? -5.723 -19.328 0.42 1 88 75 MET A CA 1
ATOM 586 C C . MET A 1 75 ? -5.41 -19.891 -0.958 1 88 75 MET A C 1
ATOM 588 O O . MET A 1 75 ? -4.262 -19.875 -1.401 1 88 75 MET A O 1
ATOM 592 N N . ILE A 1 76 ? -6.383 -20.406 -1.561 1 92.31 76 ILE A N 1
ATOM 593 C CA . ILE A 1 76 ? -6.199 -20.953 -2.895 1 92.31 76 ILE A CA 1
ATOM 594 C C . ILE A 1 76 ? -5.711 -19.875 -3.848 1 92.31 76 ILE A C 1
ATOM 596 O O . ILE A 1 76 ? -4.777 -20.094 -4.625 1 92.31 76 ILE A O 1
ATOM 600 N N . GLN A 1 77 ? -6.27 -18.719 -3.814 1 94.12 77 GLN A N 1
ATOM 601 C CA . GLN A 1 77 ? -5.852 -17.609 -4.656 1 94.12 77 GLN A CA 1
ATOM 602 C C . GLN A 1 77 ? -4.402 -17.219 -4.379 1 94.12 77 GLN A C 1
ATOM 604 O O . GLN A 1 77 ? -3.627 -16.984 -5.312 1 94.12 77 GLN A O 1
ATOM 609 N N . LEU A 1 78 ? -4.055 -17.188 -3.111 1 91.88 78 LEU A N 1
ATOM 610 C CA . LEU A 1 78 ? -2.688 -16.844 -2.723 1 91.88 78 LEU A CA 1
ATOM 611 C C . LEU A 1 78 ? -1.701 -17.875 -3.27 1 91.88 78 LEU A C 1
ATOM 613 O O . LEU A 1 78 ? -0.645 -17.516 -3.793 1 91.88 78 LEU A O 1
ATOM 617 N N . LEU A 1 79 ? -2.094 -19.125 -3.148 1 90.62 79 LEU A N 1
ATOM 618 C CA . LEU A 1 79 ? -1.224 -20.188 -3.625 1 90.62 79 LEU A CA 1
ATOM 619 C C . LEU A 1 79 ? -1.06 -20.125 -5.141 1 90.62 79 LEU A C 1
ATOM 621 O O . LEU A 1 79 ? 0.021 -20.406 -5.664 1 90.62 79 LEU A O 1
ATOM 625 N N . LYS A 1 80 ? -2.062 -19.781 -5.812 1 95.38 80 LYS A N 1
ATOM 626 C CA . LYS A 1 80 ? -1.984 -19.609 -7.262 1 95.38 80 LYS A CA 1
ATOM 627 C C . LYS A 1 80 ? -1.017 -18.484 -7.629 1 95.38 80 LYS A C 1
ATOM 629 O O . LYS A 1 80 ? -0.222 -18.625 -8.562 1 95.38 80 LYS A O 1
ATOM 634 N N . ALA A 1 81 ? -1.071 -17.422 -6.914 1 96.06 81 ALA A N 1
ATOM 635 C CA . ALA A 1 81 ? -0.17 -16.297 -7.148 1 96.06 81 ALA A CA 1
ATOM 636 C C . ALA A 1 81 ? 1.279 -16.688 -6.879 1 96.06 81 ALA A C 1
ATOM 638 O O . ALA A 1 81 ? 2.176 -16.359 -7.66 1 96.06 81 ALA A O 1
ATOM 639 N N . LEU A 1 82 ? 1.466 -17.406 -5.828 1 91.88 82 LEU A N 1
ATOM 640 C CA . LEU A 1 82 ? 2.814 -17.812 -5.453 1 91.88 82 LEU A CA 1
ATOM 641 C C . LEU A 1 82 ? 3.396 -18.781 -6.48 1 91.88 82 LEU A C 1
ATOM 643 O O . LEU A 1 82 ? 4.574 -18.688 -6.832 1 91.88 82 LEU A O 1
ATOM 647 N N . ARG A 1 83 ? 2.555 -19.688 -6.859 1 92 83 ARG A N 1
ATOM 648 C CA . ARG A 1 83 ? 2.998 -20.594 -7.91 1 92 83 ARG A CA 1
ATOM 649 C C . ARG A 1 83 ? 3.438 -19.828 -9.156 1 92 83 ARG A C 1
ATOM 651 O O . ARG A 1 83 ? 4.492 -20.094 -9.719 1 92 83 ARG A O 1
ATOM 658 N N . TYR A 1 84 ? 2.682 -18.875 -9.547 1 96.44 84 TYR A N 1
ATOM 659 C CA . TYR A 1 84 ? 2.996 -18.031 -10.703 1 96.44 84 TYR A CA 1
ATOM 660 C C . TYR A 1 84 ? 4.32 -17.312 -10.508 1 96.44 84 TYR A C 1
ATOM 662 O O . TYR A 1 84 ? 5.16 -17.281 -11.414 1 96.44 84 TYR A O 1
ATOM 670 N N . LEU A 1 85 ? 4.531 -16.688 -9.344 1 94.19 85 LEU A N 1
ATOM 671 C CA . LEU A 1 85 ? 5.785 -16 -9.047 1 94.19 85 LEU A CA 1
ATOM 672 C C . LEU A 1 85 ? 6.969 -16.953 -9.172 1 94.19 85 LEU A C 1
ATOM 674 O O . LEU A 1 85 ? 7.973 -16.625 -9.812 1 94.19 85 LEU A O 1
ATOM 678 N N . HIS A 1 86 ? 6.812 -18.109 -8.648 1 89.56 86 HIS A N 1
ATOM 679 C CA . HIS A 1 86 ? 7.898 -19.094 -8.664 1 89.56 86 HIS A CA 1
ATOM 680 C C . HIS A 1 86 ? 8.188 -19.578 -10.078 1 89.56 86 HIS A C 1
ATOM 682 O O . HIS A 1 86 ? 9.344 -19.781 -10.445 1 89.56 86 HIS A O 1
ATOM 688 N N . GLU A 1 87 ? 7.156 -19.766 -10.781 1 93 87 GLU A N 1
ATOM 689 C CA . GLU A 1 87 ? 7.316 -20.172 -12.172 1 93 87 GLU A CA 1
ATOM 690 C C . GLU A 1 87 ? 8.062 -19.094 -12.969 1 93 87 GLU A C 1
ATOM 692 O O . GLU A 1 87 ? 8.656 -19.391 -14.008 1 93 87 GLU A O 1
ATOM 697 N N . ASN A 1 88 ? 7.973 -17.906 -12.516 1 93.75 88 ASN A N 1
ATOM 698 C CA . ASN A 1 88 ? 8.688 -16.812 -13.148 1 93.75 88 ASN A CA 1
ATOM 699 C C . ASN A 1 88 ? 9.984 -16.484 -12.406 1 93.75 88 ASN A C 1
ATOM 701 O O . ASN A 1 88 ? 10.562 -15.406 -12.602 1 93.7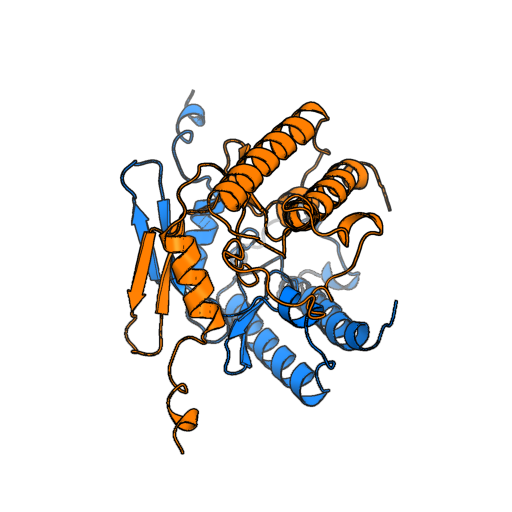5 88 ASN A O 1
ATOM 705 N N . PHE A 1 89 ? 10.359 -17.281 -11.445 1 90.12 89 PHE A N 1
ATOM 706 C CA . PHE A 1 89 ? 11.625 -17.234 -10.719 1 90.12 89 PHE A CA 1
ATOM 707 C C . PHE A 1 89 ? 11.695 -16.016 -9.82 1 90.12 89 PHE A C 1
ATOM 709 O O . PHE A 1 89 ? 12.742 -15.367 -9.727 1 90.12 89 PHE A O 1
ATOM 716 N N . ILE A 1 90 ? 10.594 -15.727 -9.273 1 92.38 90 ILE A N 1
ATOM 717 C CA . ILE A 1 90 ? 10.516 -14.578 -8.375 1 92.38 90 ILE A CA 1
ATOM 718 C C . ILE A 1 90 ? 10.156 -15.055 -6.969 1 92.38 90 ILE A C 1
ATOM 720 O O . ILE A 1 90 ? 9.227 -15.844 -6.797 1 92.38 90 ILE A O 1
ATOM 724 N N . LEU A 1 91 ? 10.93 -14.633 -6.02 1 90.38 91 LEU A N 1
ATOM 725 C CA . LEU A 1 91 ? 10.594 -14.766 -4.609 1 90.38 91 LEU A CA 1
ATOM 726 C C . LEU A 1 91 ? 10.07 -13.453 -4.047 1 90.38 91 LEU A C 1
ATOM 728 O O . LEU A 1 91 ? 10.758 -12.43 -4.121 1 90.38 91 LEU A O 1
ATOM 732 N N . HIS A 1 92 ? 8.867 -13.438 -3.564 1 91.38 92 HIS A N 1
ATOM 733 C CA . HIS A 1 92 ? 8.297 -12.203 -3.037 1 91.38 92 HIS A CA 1
ATOM 734 C C . HIS A 1 92 ? 9.055 -11.727 -1.8 1 91.38 92 HIS A C 1
ATOM 736 O O . HIS A 1 92 ? 9.383 -10.547 -1.681 1 91.38 92 HIS A O 1
ATOM 742 N N . ARG A 1 93 ? 9.227 -12.625 -0.706 1 84.81 93 ARG A N 1
ATOM 743 C CA . ARG A 1 93 ? 10.086 -12.523 0.472 1 84.81 93 ARG A CA 1
ATOM 744 C C . ARG A 1 93 ? 9.43 -11.688 1.561 1 84.81 93 ARG A C 1
ATOM 746 O O . ARG A 1 93 ? 9.969 -11.555 2.662 1 84.81 93 ARG A O 1
ATOM 753 N N . ASP A 1 94 ? 8.32 -11.117 1.37 1 82.12 94 ASP A N 1
ATOM 754 C CA . ASP A 1 94 ? 7.641 -10.312 2.387 1 82.12 94 ASP A CA 1
ATOM 755 C C . ASP A 1 94 ? 6.129 -10.5 2.32 1 82.12 94 ASP A C 1
ATOM 757 O O . ASP A 1 94 ? 5.375 -9.523 2.316 1 82.12 94 ASP A O 1
ATOM 761 N N . LEU A 1 95 ? 5.723 -11.688 2.148 1 86.06 95 LEU A N 1
ATOM 762 C CA . LEU A 1 95 ? 4.293 -11.984 2.127 1 86.06 95 LEU A CA 1
ATOM 763 C C . LEU A 1 95 ? 3.699 -11.898 3.529 1 86.06 95 LEU A C 1
ATOM 765 O O . LEU A 1 95 ? 4.148 -12.594 4.441 1 86.06 95 LEU A O 1
ATOM 769 N N . LYS A 1 96 ? 2.836 -10.945 3.801 1 79.31 96 LYS A N 1
ATOM 770 C CA . LYS A 1 96 ? 2.098 -10.703 5.035 1 79.31 96 LYS A CA 1
ATOM 771 C C . LYS A 1 96 ? 0.715 -10.125 4.746 1 79.31 96 LYS A C 1
ATOM 773 O O . LYS A 1 96 ? 0.426 -9.734 3.615 1 79.31 96 LYS A O 1
ATOM 778 N N . VAL A 1 97 ? -0.149 -10.102 5.664 1 82.5 97 VAL A N 1
ATOM 779 C CA . VAL A 1 97 ? -1.539 -9.695 5.48 1 82.5 97 VAL A CA 1
ATOM 780 C C . VAL A 1 97 ? -1.598 -8.25 4.992 1 82.5 97 VAL A C 1
ATOM 782 O O . VAL A 1 97 ? -2.418 -7.91 4.141 1 82.5 97 VAL A O 1
ATOM 785 N N . SER A 1 98 ? -0.641 -7.398 5.496 1 80.38 98 SER A N 1
ATOM 786 C CA . SER A 1 98 ? -0.648 -5.98 5.156 1 80.38 98 SER A CA 1
ATOM 787 C C . SER A 1 98 ? -0.233 -5.754 3.707 1 80.38 98 SER A C 1
ATOM 789 O O . SER A 1 98 ? -0.408 -4.66 3.168 1 80.38 98 SER A O 1
ATOM 791 N N . ASN A 1 99 ? 0.292 -6.871 3.082 1 88.69 99 ASN A N 1
ATOM 792 C CA . ASN A 1 99 ? 0.693 -6.766 1.684 1 88.69 99 ASN A CA 1
ATOM 793 C C . ASN A 1 99 ? -0.301 -7.469 0.762 1 88.69 99 ASN A C 1
ATOM 795 O O . ASN A 1 99 ? 0.03 -7.801 -0.377 1 88.69 99 ASN A O 1
ATOM 799 N N . LEU A 1 100 ? -1.489 -7.754 1.331 1 91.62 100 LEU A N 1
ATOM 800 C CA . LEU A 1 100 ? -2.58 -8.336 0.559 1 91.62 100 LEU A CA 1
ATOM 801 C C . LEU A 1 100 ? -3.727 -7.348 0.4 1 91.62 100 LEU A C 1
ATOM 803 O O . LEU A 1 100 ? -4.152 -6.719 1.374 1 91.62 100 LEU A O 1
ATOM 807 N N . LEU A 1 101 ? -4.152 -7.25 -0.835 1 93.81 101 LEU A N 1
ATOM 808 C CA . LEU A 1 101 ? -5.309 -6.418 -1.165 1 93.81 101 LEU A CA 1
ATOM 809 C C . LEU A 1 101 ? -6.492 -7.277 -1.591 1 93.81 101 LEU A C 1
ATOM 811 O O . LEU A 1 101 ? -6.324 -8.453 -1.919 1 93.81 101 LEU A O 1
ATOM 815 N N . MET A 1 102 ? -7.633 -6.711 -1.488 1 92.44 102 MET A N 1
ATOM 816 C CA . MET A 1 102 ? -8.844 -7.422 -1.887 1 92.44 102 MET A CA 1
ATOM 817 C C . MET A 1 102 ? -9.789 -6.504 -2.654 1 92.44 102 MET A C 1
ATOM 819 O O . MET A 1 102 ? -10.047 -5.371 -2.23 1 92.44 102 MET A O 1
ATOM 823 N N . THR A 1 103 ? -10.242 -6.992 -3.777 1 91.19 103 THR A N 1
ATOM 824 C CA . THR A 1 103 ? -11.242 -6.238 -4.527 1 91.19 103 THR A CA 1
ATOM 825 C C . THR A 1 103 ? -12.641 -6.484 -3.969 1 91.19 103 THR A C 1
ATOM 827 O O . THR A 1 103 ? -12.836 -7.391 -3.158 1 91.19 103 THR A O 1
ATOM 830 N N . ASP A 1 104 ? -13.57 -5.691 -4.383 1 85.31 104 ASP A N 1
ATOM 831 C CA . ASP A 1 104 ? -14.953 -5.809 -3.92 1 85.31 104 ASP A CA 1
ATOM 832 C C . ASP A 1 104 ? -15.562 -7.145 -4.34 1 85.31 104 ASP A C 1
ATOM 834 O O . ASP A 1 104 ? -16.516 -7.613 -3.732 1 85.31 104 ASP A O 1
ATOM 838 N N . LYS A 1 105 ? -14.945 -7.738 -5.332 1 87.06 105 LYS A N 1
ATOM 839 C CA . LYS A 1 105 ? -15.461 -9.008 -5.844 1 87.06 105 LYS A CA 1
ATOM 840 C C . LYS A 1 105 ? -14.797 -10.188 -5.137 1 87.06 105 LYS A C 1
ATOM 842 O O . LYS A 1 105 ? -15.008 -11.344 -5.52 1 87.06 105 LYS A O 1
ATOM 847 N N . GLY A 1 106 ? -13.953 -9.891 -4.207 1 89.5 106 GLY A N 1
ATOM 848 C CA . GLY A 1 106 ? -13.359 -10.953 -3.412 1 89.5 106 GLY A CA 1
ATOM 849 C C . GLY A 1 106 ? -12.07 -11.484 -4 1 89.5 106 GLY A C 1
ATOM 850 O O . GLY A 1 106 ? -11.625 -12.578 -3.635 1 89.5 106 GLY A O 1
ATOM 851 N N . CYS A 1 107 ? -11.523 -10.773 -4.906 1 94.56 107 CYS A N 1
ATOM 852 C CA . CYS A 1 107 ? -10.25 -11.164 -5.496 1 94.56 107 CYS A CA 1
ATOM 853 C C . CYS A 1 107 ? -9.086 -10.688 -4.645 1 94.56 107 CYS A C 1
ATOM 855 O O . CYS A 1 107 ? -8.961 -9.492 -4.367 1 94.56 107 CYS A O 1
ATOM 857 N N . VAL A 1 108 ? -8.258 -11.625 -4.227 1 94.25 108 VAL A N 1
ATOM 858 C CA . VAL A 1 108 ? -7.086 -11.289 -3.424 1 94.25 108 VAL A CA 1
ATOM 859 C C . VAL A 1 108 ? -5.891 -11.016 -4.34 1 94.25 108 VAL A C 1
ATOM 861 O O . VAL A 1 108 ? -5.66 -11.758 -5.301 1 94.25 108 VAL A O 1
ATOM 864 N N . LYS A 1 109 ? -5.152 -9.969 -4.031 1 96.75 109 LYS A N 1
ATOM 865 C CA . LYS A 1 109 ? -3.992 -9.617 -4.848 1 96.75 109 LYS A CA 1
ATOM 866 C C . LYS A 1 109 ? -2.773 -9.336 -3.973 1 96.75 109 LYS A C 1
ATOM 868 O O . LYS A 1 109 ? -2.873 -8.625 -2.971 1 96.75 109 LYS A O 1
ATOM 873 N N . ILE A 1 110 ? -1.658 -9.93 -4.312 1 95.12 110 ILE A N 1
ATOM 874 C CA . ILE A 1 110 ? -0.396 -9.648 -3.637 1 95.12 110 ILE A CA 1
ATOM 875 C C . ILE A 1 110 ? 0.141 -8.289 -4.094 1 95.12 110 ILE A C 1
ATOM 877 O O . ILE A 1 110 ? 0.124 -7.984 -5.289 1 95.12 110 ILE A O 1
ATOM 881 N N . ALA A 1 111 ? 0.489 -7.492 -3.141 1 94.69 111 ALA A N 1
ATOM 882 C CA . ALA A 1 111 ? 1.085 -6.188 -3.418 1 94.69 111 ALA A CA 1
ATOM 883 C C . ALA A 1 111 ? 2.439 -6.047 -2.727 1 94.69 111 ALA A C 1
ATOM 885 O O . ALA A 1 111 ? 2.898 -6.969 -2.055 1 94.69 111 ALA A O 1
ATOM 886 N N . ASP A 1 112 ? 3.117 -4.965 -2.896 1 91 112 ASP A N 1
ATOM 887 C CA . ASP A 1 112 ? 4.387 -4.598 -2.279 1 91 112 ASP A CA 1
ATOM 888 C C . ASP A 1 112 ? 5.473 -5.617 -2.605 1 91 112 ASP A C 1
ATOM 890 O O . ASP A 1 112 ? 5.629 -6.613 -1.896 1 91 112 ASP A O 1
ATOM 894 N N . PHE A 1 113 ? 6.281 -5.395 -3.52 1 93.69 113 PHE A N 1
ATOM 895 C CA . PHE A 1 113 ? 7.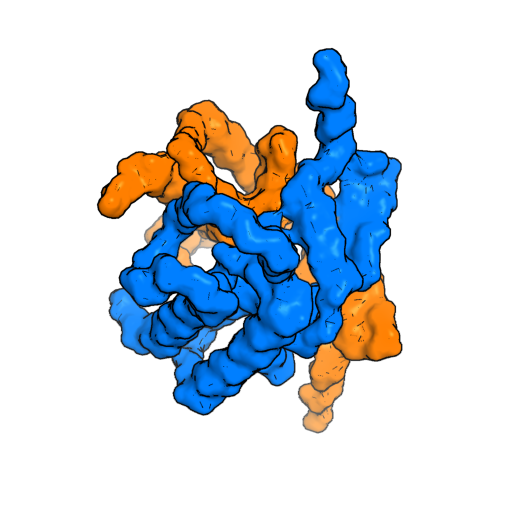359 -6.273 -3.951 1 93.69 113 PHE A CA 1
ATOM 896 C C . PHE A 1 113 ? 8.719 -5.676 -3.605 1 93.69 113 PHE A C 1
ATOM 898 O O . PHE A 1 113 ? 9.695 -5.883 -4.324 1 93.69 113 PHE A O 1
ATOM 905 N N . GLY A 1 114 ? 8.711 -4.969 -2.574 1 90.06 114 GLY A N 1
ATOM 906 C CA . GLY A 1 114 ? 9.898 -4.238 -2.168 1 90.06 114 GLY A CA 1
ATOM 907 C C . GLY A 1 114 ? 11.078 -5.145 -1.859 1 90.06 114 GLY A C 1
ATOM 908 O O . GLY A 1 114 ? 12.234 -4.77 -2.076 1 90.06 114 GLY A O 1
ATOM 909 N N . LEU A 1 115 ? 10.844 -6.34 -1.407 1 87.81 115 LEU A N 1
ATOM 910 C CA . LEU A 1 115 ? 11.914 -7.254 -1.019 1 87.81 115 LEU A CA 1
ATOM 911 C C . LEU A 1 115 ? 12.047 -8.398 -2.02 1 87.81 115 LEU A C 1
ATOM 913 O O . LEU A 1 115 ? 12.891 -9.281 -1.852 1 87.81 115 LEU A O 1
ATOM 917 N N . ALA A 1 116 ? 11.234 -8.32 -3.047 1 91.12 116 ALA A N 1
ATOM 918 C CA . ALA A 1 116 ? 11.219 -9.406 -4.02 1 91.12 116 ALA A CA 1
ATOM 919 C C . ALA A 1 116 ? 12.555 -9.508 -4.75 1 91.12 116 ALA A C 1
ATOM 921 O O . ALA A 1 116 ? 13.266 -8.508 -4.906 1 91.12 116 ALA A O 1
ATOM 922 N N . ARG A 1 117 ? 12.844 -10.781 -5.133 1 89.75 117 ARG A N 1
ATOM 923 C CA . ARG A 1 117 ? 14.078 -11.055 -5.852 1 89.75 117 ARG A CA 1
ATOM 924 C C . ARG A 1 117 ? 13.859 -12.094 -6.949 1 89.75 117 ARG A C 1
ATOM 926 O O . ARG A 1 117 ? 13.109 -13.055 -6.758 1 89.75 117 ARG A O 1
ATOM 933 N N . LYS A 1 118 ? 14.523 -11.773 -8.008 1 89.31 118 LYS A N 1
ATOM 934 C CA . LYS A 1 118 ? 14.633 -12.82 -9.023 1 89.31 118 LYS A CA 1
ATOM 935 C C . LYS A 1 118 ? 15.758 -13.789 -8.703 1 89.31 118 LYS A C 1
ATOM 937 O O . LYS A 1 118 ? 16.797 -13.391 -8.164 1 89.31 118 LYS A O 1
ATOM 942 N N . TYR A 1 119 ? 15.508 -15.047 -8.93 1 79.31 119 TYR A N 1
ATOM 943 C CA . TYR A 1 119 ? 16.578 -16.016 -8.734 1 79.31 119 TYR A CA 1
ATOM 944 C C . TYR A 1 119 ? 16.781 -16.859 -9.984 1 79.31 119 TYR A C 1
ATOM 946 O O . TYR A 1 119 ? 15.883 -16.984 -10.82 1 79.31 119 TYR A O 1
ATOM 954 N N . ALA A 1 120 ? 18.125 -16.844 -10.422 1 64.31 120 ALA A N 1
ATOM 955 C CA . ALA A 1 120 ? 18.484 -17.703 -11.555 1 64.31 120 ALA A CA 1
ATOM 956 C C . ALA A 1 120 ? 18.984 -19.062 -11.078 1 64.31 120 ALA A C 1
ATOM 958 O O . ALA A 1 120 ? 19.547 -19.172 -9.984 1 64.31 120 ALA A O 1
ATOM 959 N N . PHE A 1 121 ? 18.469 -20.078 -11.672 1 51.62 121 PHE A N 1
ATOM 960 C CA . PHE A 1 121 ? 19.047 -21.406 -11.422 1 51.62 121 PHE A CA 1
ATOM 961 C C . PHE A 1 121 ? 20.547 -21.391 -11.664 1 51.62 121 PHE A C 1
ATOM 963 O O . PHE A 1 121 ? 21.031 -20.75 -12.594 1 51.62 121 PHE A O 1
ATOM 970 N N . PRO A 1 122 ? 21.422 -21.562 -10.602 1 45.47 122 PRO A N 1
ATOM 971 C CA . PRO A 1 122 ? 22.828 -21.734 -10.93 1 45.47 122 PRO A CA 1
ATOM 972 C C . PRO A 1 122 ? 23.047 -22.562 -12.203 1 45.47 122 PRO A C 1
ATOM 974 O O . PRO A 1 122 ? 22.453 -23.641 -12.352 1 45.47 122 PRO A O 1
ATOM 977 N N . GLU A 1 123 ? 23.188 -22.062 -13.328 1 42.88 123 GLU A N 1
ATOM 978 C CA . GLU A 1 123 ? 23.734 -23.047 -14.242 1 42.88 123 GLU A CA 1
ATOM 979 C C . GLU A 1 123 ? 24.781 -23.922 -13.562 1 42.88 123 GLU A C 1
ATOM 981 O O . GLU A 1 123 ? 24.844 -25.125 -13.789 1 42.88 123 GLU A O 1
ATOM 986 N N . GLN A 1 124 ? 26.219 -23.312 -13.414 1 40.16 124 GLN A N 1
ATOM 987 C CA . GLN A 1 124 ? 27.438 -24.062 -13.07 1 40.16 124 GLN A CA 1
ATOM 988 C C . GLN A 1 124 ? 27.406 -24.5 -11.609 1 40.16 124 GLN A C 1
ATOM 990 O O . GLN A 1 124 ? 26.766 -23.859 -10.773 1 40.16 124 GLN A O 1
ATOM 995 N N . PRO A 1 125 ? 28.094 -25.797 -11.219 1 38.34 125 PRO A N 1
ATOM 996 C CA . PRO A 1 125 ? 28.406 -26.344 -9.898 1 38.34 125 PRO A CA 1
ATOM 997 C C . PRO A 1 125 ? 28.922 -25.281 -8.93 1 38.34 125 PRO A C 1
ATOM 999 O O . PRO A 1 125 ? 30.094 -24.906 -8.984 1 38.34 125 PRO A O 1
ATOM 1002 N N . MET A 1 126 ? 28.562 -24.141 -8.953 1 34.62 126 MET A N 1
ATOM 1003 C CA . MET A 1 126 ? 29.25 -23.188 -8.102 1 34.62 126 MET A CA 1
ATOM 1004 C C . MET A 1 126 ? 29.375 -23.719 -6.676 1 34.62 126 MET A C 1
ATOM 1006 O O . MET A 1 126 ? 28.562 -24.531 -6.242 1 34.62 126 MET A O 1
ATOM 1010 N N . THR A 1 127 ? 30.641 -23.438 -6.023 1 32.75 127 THR A N 1
ATOM 1011 C CA . THR A 1 127 ? 31.047 -23.719 -4.652 1 32.75 127 THR A CA 1
ATOM 1012 C C . THR A 1 127 ? 29.938 -23.375 -3.67 1 32.75 127 THR A C 1
ATOM 1014 O O . THR A 1 127 ? 29.141 -22.469 -3.924 1 32.75 127 THR A O 1
ATOM 1017 N N . PRO A 1 128 ? 29.812 -24.141 -2.586 1 33.53 128 PRO A N 1
ATOM 1018 C CA . PRO A 1 128 ? 28.844 -24.125 -1.484 1 33.53 128 PRO A CA 1
ATOM 1019 C C . PRO A 1 128 ? 28.672 -22.734 -0.876 1 33.53 128 PRO A C 1
ATOM 1021 O O . PRO A 1 128 ? 28.172 -22.609 0.25 1 33.53 128 PRO A O 1
ATOM 1024 N N . ARG A 1 129 ? 29.141 -21.672 -1.486 1 31.42 129 ARG A N 1
ATOM 1025 C CA . ARG A 1 129 ? 29.234 -20.578 -0.526 1 31.42 129 ARG A CA 1
ATOM 1026 C C . ARG A 1 129 ? 27.938 -20.406 0.252 1 31.42 129 ARG A C 1
ATOM 1028 O O . ARG A 1 129 ? 26.906 -20.953 -0.131 1 31.42 129 ARG A O 1
ATOM 1035 N N . VAL A 1 130 ? 27.922 -19.141 0.938 1 30.09 130 VAL A N 1
ATOM 1036 C CA . VAL A 1 130 ? 27.281 -18.625 2.146 1 30.09 130 VAL A CA 1
ATOM 1037 C C . VAL A 1 130 ? 25.766 -18.625 1.965 1 30.09 130 VAL A C 1
ATOM 1039 O O . VAL A 1 130 ? 25.25 -18.047 1.006 1 30.09 130 VAL A O 1
ATOM 1042 N N . VAL A 1 131 ? 25.203 -19.719 2.363 1 30.23 131 VAL A N 1
ATOM 1043 C CA . VAL A 1 131 ? 23.812 -19.984 2.713 1 30.23 131 VAL A CA 1
ATOM 1044 C C . VAL A 1 131 ? 23.172 -18.734 3.33 1 30.23 131 VAL A C 1
ATOM 1046 O O . VAL A 1 131 ? 23.719 -18.156 4.27 1 30.23 131 VAL A O 1
ATOM 1049 N N . THR A 1 132 ? 22.516 -17.984 2.48 1 29.38 132 THR A N 1
ATOM 1050 C CA . THR A 1 132 ? 21.688 -16.844 2.846 1 29.38 132 THR A CA 1
ATOM 1051 C C . THR A 1 132 ? 20.922 -17.125 4.133 1 29.38 132 THR A C 1
ATOM 1053 O O . THR A 1 132 ? 20.359 -18.203 4.305 1 29.38 132 THR A O 1
ATOM 1056 N N . LEU A 1 133 ? 21.359 -16.578 5.281 1 28.42 133 LEU A N 1
ATOM 1057 C CA . LEU A 1 133 ? 20.969 -16.484 6.684 1 28.42 133 LEU A CA 1
ATOM 1058 C C . LEU A 1 133 ? 19.438 -16.422 6.809 1 28.42 133 LEU A C 1
ATOM 1060 O O . LEU A 1 133 ? 18.922 -16.188 7.895 1 28.42 133 LEU A O 1
ATOM 1064 N N . TRP A 1 134 ? 18.688 -16.312 5.816 1 29.16 134 TRP A N 1
ATOM 1065 C CA . TRP A 1 134 ? 17.344 -15.969 6.254 1 29.16 134 TRP A CA 1
ATOM 1066 C C . TRP A 1 134 ? 16.766 -17.062 7.152 1 29.16 134 TRP A C 1
ATOM 1068 O O . TRP A 1 134 ? 17.219 -18.203 7.098 1 29.16 134 TRP A O 1
ATOM 1078 N N . TYR A 1 135 ? 15.844 -16.781 8.117 1 30.89 135 TYR A N 1
ATOM 1079 C CA . TYR A 1 135 ? 15.258 -17.641 9.141 1 30.89 135 TYR A CA 1
ATOM 1080 C C . TYR A 1 135 ? 14.875 -19 8.562 1 30.89 135 TYR A C 1
ATOM 1082 O O . TYR A 1 135 ? 14.117 -19.078 7.59 1 30.89 135 TYR A O 1
ATOM 1090 N N . ARG A 1 136 ? 15.789 -19.953 8.594 1 29.05 136 ARG A N 1
ATOM 1091 C CA . ARG A 1 136 ? 15.789 -21.375 8.258 1 29.05 136 ARG A CA 1
ATOM 1092 C C . ARG A 1 136 ? 14.672 -22.109 9 1 29.05 136 ARG A C 1
ATOM 1094 O O . ARG A 1 136 ? 14.656 -22.141 10.227 1 29.05 136 ARG A O 1
ATOM 1101 N N . ALA A 1 137 ? 13.414 -22.094 8.695 1 31.03 137 ALA A N 1
ATOM 1102 C CA . ALA A 1 137 ? 12.828 -23.328 9.195 1 31.03 137 ALA A CA 1
ATOM 1103 C C . ALA A 1 137 ? 13.742 -24.516 8.922 1 31.03 137 ALA A C 1
ATOM 1105 O O . ALA A 1 137 ? 14.555 -24.484 7.992 1 31.03 137 ALA A O 1
ATOM 1106 N N . PRO A 1 138 ? 13.867 -25.562 9.812 1 30.58 138 PRO A N 1
ATOM 1107 C CA . PRO A 1 138 ? 14.812 -26.672 9.711 1 30.58 138 PRO A CA 1
ATOM 1108 C C . PRO A 1 138 ? 15.055 -27.109 8.273 1 30.58 138 PRO A C 1
ATOM 1110 O O . PRO A 1 138 ? 16.188 -27.438 7.906 1 30.58 138 PRO A O 1
ATOM 1113 N N . GLU A 1 139 ? 13.961 -27.594 7.656 1 30.78 139 GLU A N 1
ATOM 1114 C CA . GLU A 1 139 ? 14.18 -28.438 6.484 1 30.78 139 GLU A CA 1
ATOM 1115 C C . GLU A 1 139 ? 14.773 -27.625 5.332 1 30.78 139 GLU A C 1
ATOM 1117 O O . GLU A 1 139 ? 15.008 -28.172 4.25 1 30.78 139 GLU A O 1
ATOM 1122 N N . LEU A 1 140 ? 14.766 -26.391 5.457 1 33.06 140 LEU A N 1
ATOM 1123 C CA . LEU A 1 140 ? 14.992 -25.641 4.223 1 33.06 140 LEU A CA 1
ATOM 1124 C C . LEU A 1 140 ? 16.469 -25.703 3.818 1 33.06 140 LEU A C 1
ATOM 1126 O O . LEU A 1 140 ? 16.844 -25.141 2.789 1 33.06 140 LEU A O 1
ATOM 1130 N N . LEU A 1 141 ? 17.344 -25.891 4.719 1 28.08 141 LEU A N 1
ATOM 1131 C CA . LEU A 1 141 ? 18.734 -25.828 4.277 1 28.08 141 LEU A CA 1
ATOM 1132 C C . LEU A 1 141 ? 18.984 -26.844 3.158 1 28.08 141 LEU A C 1
ATOM 1134 O O . LEU A 1 141 ? 20.141 -27.031 2.738 1 28.08 141 LEU A O 1
ATOM 1138 N N . LEU A 1 142 ? 18.219 -27.891 3.07 1 30.03 142 LEU A N 1
ATOM 1139 C CA . LEU A 1 142 ? 18.797 -28.75 2.041 1 30.03 142 LEU A CA 1
ATOM 1140 C C . LEU A 1 142 ? 18.75 -28.062 0.675 1 30.03 142 LEU A C 1
ATOM 1142 O O . LEU A 1 142 ? 17.891 -27.203 0.439 1 30.03 142 LEU A O 1
ATOM 1146 N N . GLY A 1 143 ? 19.656 -28.125 -0.284 1 33.91 143 GLY A N 1
ATOM 1147 C CA . GLY A 1 143 ? 20.031 -27.703 -1.623 1 33.91 143 GLY A CA 1
ATOM 1148 C C . GLY A 1 143 ? 18.844 -27.531 -2.553 1 33.91 143 GLY A C 1
ATOM 1149 O O . GLY A 1 143 ? 19.016 -27.391 -3.766 1 33.91 143 GLY A O 1
ATOM 1150 N N . SER A 1 144 ? 17.562 -28.094 -2.297 1 33.03 144 SER A N 1
ATOM 1151 C CA . SER A 1 144 ? 16.547 -28.312 -3.32 1 33.03 144 SER A CA 1
ATOM 1152 C C . SER A 1 144 ? 15.758 -27.031 -3.592 1 33.03 144 SER A C 1
ATOM 1154 O O . SER A 1 144 ? 15.547 -26.219 -2.688 1 33.03 144 SER A O 1
ATOM 1156 N N . LYS A 1 145 ? 15.445 -26.547 -4.891 1 38.72 145 LYS A N 1
ATOM 1157 C CA . LYS A 1 145 ? 14.555 -25.594 -5.527 1 38.72 145 LYS A CA 1
ATOM 1158 C C . LYS A 1 145 ? 13.305 -25.344 -4.684 1 38.72 145 LYS A C 1
ATOM 1160 O O . LYS A 1 145 ? 12.57 -24.375 -4.906 1 38.72 145 LYS A O 1
ATOM 1165 N N . THR A 1 146 ? 12.875 -26.219 -3.832 1 38.56 146 THR A N 1
ATOM 1166 C CA . THR A 1 146 ? 11.586 -26.234 -3.145 1 38.56 146 THR A CA 1
ATOM 1167 C C . THR A 1 146 ? 11.594 -25.297 -1.944 1 38.56 146 THR A C 1
ATOM 1169 O O . THR A 1 146 ? 10.539 -24.891 -1.449 1 38.56 146 THR A O 1
ATOM 1172 N N . GLN A 1 147 ? 12.648 -24.938 -1.379 1 40.94 147 GLN A N 1
ATOM 1173 C CA . GLN A 1 147 ? 12.641 -24.281 -0.078 1 40.94 147 GLN A CA 1
ATOM 1174 C C . GLN A 1 147 ? 12.289 -22.797 -0.214 1 40.94 147 GLN A C 1
ATOM 1176 O O . GLN A 1 147 ? 11.586 -22.25 0.63 1 40.94 147 GLN A O 1
ATOM 1181 N N . THR A 1 148 ? 12.867 -22.094 -1.143 1 45.31 148 THR A N 1
ATOM 1182 C CA . THR A 1 148 ? 12.625 -20.672 -1.284 1 45.31 148 THR A CA 1
ATOM 1183 C C . THR A 1 148 ? 11.141 -20.391 -1.479 1 45.31 148 THR A C 1
ATOM 1185 O O . THR A 1 148 ? 10.609 -19.422 -0.941 1 45.31 148 THR A O 1
ATOM 1188 N N . THR A 1 149 ? 10.539 -21.234 -2.117 1 45.19 149 THR A N 1
ATOM 1189 C CA . THR A 1 149 ? 9.094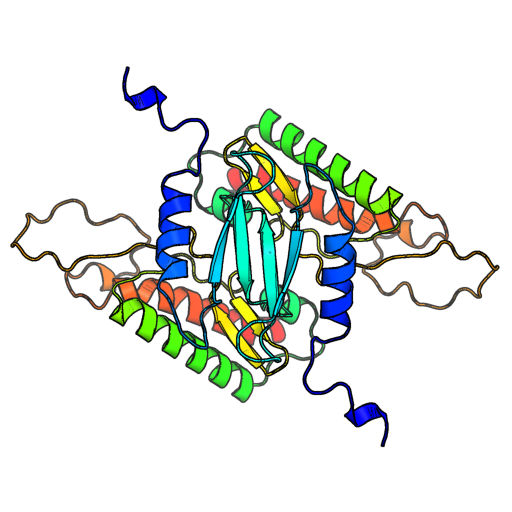 -21.125 -2.305 1 45.19 149 THR A CA 1
ATOM 1190 C C . THR A 1 149 ? 8.367 -21.297 -0.976 1 45.19 149 THR A C 1
ATOM 1192 O O . THR A 1 149 ? 7.301 -20.703 -0.765 1 45.19 149 THR A O 1
ATOM 1195 N N . ALA A 1 150 ? 9.008 -21.891 -0.054 1 46.66 150 ALA A N 1
ATOM 1196 C CA . ALA A 1 150 ? 8.391 -22.219 1.228 1 46.66 150 ALA A CA 1
ATOM 1197 C C . ALA A 1 150 ? 8.25 -20.969 2.105 1 46.66 150 ALA A C 1
ATOM 1199 O O . ALA A 1 150 ? 7.242 -20.797 2.795 1 46.66 150 ALA A O 1
ATOM 1200 N N . LEU A 1 151 ? 9.203 -20.172 2.072 1 48.38 151 LEU A N 1
ATOM 1201 C CA . LEU A 1 151 ? 9.141 -18.984 2.918 1 48.38 151 LEU A CA 1
ATOM 1202 C C . LEU A 1 151 ? 7.914 -18.141 2.576 1 48.38 151 LEU A C 1
ATOM 1204 O O . LEU A 1 151 ? 7.215 -17.656 3.471 1 48.38 151 LEU A O 1
ATOM 1208 N N . ASP A 1 152 ? 7.715 -17.906 1.393 1 53.38 152 ASP A N 1
ATOM 1209 C CA . ASP A 1 152 ? 6.523 -17.141 1.012 1 53.38 152 ASP A CA 1
ATOM 1210 C C . ASP A 1 152 ? 5.254 -17.891 1.424 1 53.38 152 ASP A C 1
ATOM 1212 O O . ASP A 1 152 ? 4.281 -17.266 1.862 1 53.38 152 ASP A O 1
ATOM 1216 N N . MET A 1 153 ? 5.402 -19.141 1.355 1 50.81 153 MET A N 1
ATOM 1217 C CA . MET A 1 153 ? 4.195 -19.906 1.638 1 50.81 153 MET A CA 1
ATOM 1218 C C . MET A 1 153 ? 3.906 -19.938 3.135 1 50.81 153 MET A C 1
ATOM 1220 O O . MET A 1 153 ? 2.752 -19.828 3.553 1 50.81 153 MET A O 1
ATOM 1224 N N . TRP A 1 154 ? 4.93 -20.141 3.887 1 46.75 154 TRP A N 1
ATOM 1225 C CA . TRP A 1 154 ? 4.715 -20.25 5.324 1 46.75 154 TRP A CA 1
ATOM 1226 C C . TRP A 1 154 ? 4.156 -18.953 5.887 1 46.75 154 TRP A C 1
ATOM 1228 O O . TRP A 1 154 ? 3.236 -18.969 6.707 1 46.75 154 TRP A O 1
ATOM 1238 N N . SER A 1 155 ? 4.715 -17.875 5.449 1 49.47 155 SER A N 1
ATOM 1239 C CA . SER A 1 155 ? 4.199 -16.609 5.949 1 49.47 155 SER A CA 1
ATOM 1240 C C . SER A 1 155 ? 2.73 -16.422 5.582 1 49.47 155 SER A C 1
ATOM 1242 O O . SER A 1 155 ? 1.936 -15.945 6.395 1 49.47 155 SER A O 1
ATOM 1244 N N . ALA A 1 156 ? 2.447 -16.812 4.445 1 52.28 156 ALA A N 1
ATOM 1245 C CA . ALA A 1 156 ? 1.069 -16.688 3.979 1 52.28 156 ALA A CA 1
ATOM 1246 C C . ALA A 1 156 ? 0.131 -17.562 4.805 1 52.28 156 ALA A C 1
ATOM 1248 O O . ALA A 1 156 ? -0.963 -17.125 5.18 1 52.28 156 ALA A O 1
ATOM 1249 N N . ILE A 1 157 ? 0.509 -18.812 4.992 1 50.78 157 ILE A N 1
ATOM 1250 C CA . ILE A 1 157 ? -0.328 -19.75 5.73 1 50.78 157 ILE A CA 1
ATOM 1251 C C . ILE A 1 157 ? -0.476 -19.281 7.176 1 50.78 157 ILE A C 1
ATOM 1253 O O . ILE A 1 157 ? -1.58 -19.297 7.727 1 50.78 157 ILE A O 1
ATOM 1257 N N . THR A 1 158 ? 0.646 -19 7.773 1 49.34 158 THR A N 1
ATOM 1258 C CA . THR A 1 158 ? 0.573 -18.609 9.18 1 49.34 158 THR A CA 1
ATOM 1259 C C . THR A 1 158 ? -0.273 -17.344 9.344 1 49.34 158 THR A C 1
ATOM 1261 O O . THR A 1 158 ? -1.08 -17.25 10.273 1 49.34 158 THR A O 1
ATOM 1264 N N . LYS A 1 159 ? -0.097 -16.484 8.453 1 49.69 159 LYS A N 1
ATOM 1265 C CA . LYS A 1 159 ? -0.902 -15.273 8.547 1 49.69 159 LYS A CA 1
ATOM 1266 C C . LYS A 1 159 ? -2.365 -15.555 8.219 1 49.69 159 LYS A C 1
ATOM 1268 O O . LYS A 1 159 ? -3.268 -15.047 8.891 1 49.69 159 LYS A O 1
ATOM 1273 N N . ALA A 1 160 ? -2.508 -16.375 7.234 1 52.09 160 ALA A N 1
ATOM 1274 C CA . ALA A 1 160 ? -3.875 -16.797 6.93 1 52.09 160 ALA A CA 1
ATOM 1275 C C . ALA A 1 160 ? -4.504 -17.516 8.117 1 52.09 160 ALA A C 1
ATOM 1277 O O . ALA A 1 160 ? -5.691 -17.344 8.406 1 52.09 160 ALA A O 1
ATOM 1278 N N . ALA A 1 161 ? -3.719 -18.375 8.641 1 48.91 161 ALA A N 1
ATOM 1279 C CA . ALA A 1 161 ? -4.199 -19.047 9.844 1 48.91 161 ALA A CA 1
ATOM 1280 C C . ALA A 1 161 ? -4.516 -18.031 10.945 1 48.91 161 ALA A C 1
ATOM 1282 O O . ALA A 1 161 ? -5.508 -18.172 11.656 1 48.91 161 ALA A O 1
ATOM 1283 N N . ILE A 1 162 ? -3.729 -17.125 11.07 1 49.03 162 ILE A N 1
ATOM 1284 C CA . ILE A 1 162 ? -3.963 -16.109 12.078 1 49.03 162 ILE A CA 1
ATOM 1285 C C . ILE A 1 162 ? -5.219 -15.312 11.727 1 49.03 162 ILE A C 1
ATOM 1287 O O . ILE A 1 162 ? -6.043 -15.016 12.594 1 49.03 162 ILE A O 1
ATOM 1291 N N . ILE A 1 163 ? -5.305 -14.977 10.492 1 50 163 ILE A N 1
ATOM 1292 C CA . ILE A 1 163 ? -6.5 -14.258 10.062 1 50 163 ILE A CA 1
ATOM 1293 C C . ILE A 1 163 ? -7.742 -15.086 10.375 1 50 163 ILE A C 1
ATOM 1295 O O . ILE A 1 163 ? -8.766 -14.547 10.812 1 50 163 ILE A O 1
ATOM 1299 N N . SER A 1 164 ? -7.613 -16.297 10.094 1 48.06 164 SER A N 1
ATOM 1300 C CA . SER A 1 164 ? -8.727 -17.172 10.438 1 48.06 164 SER A CA 1
ATOM 1301 C C . SER A 1 164 ? -8.969 -17.188 11.938 1 48.06 164 SER A C 1
ATOM 1303 O O . SER A 1 164 ? -10.117 -17.25 12.383 1 48.06 164 SER A O 1
ATOM 1305 N N . LYS A 1 165 ? -7.906 -17.344 12.656 1 46.03 165 LYS A N 1
ATOM 1306 C CA . LYS A 1 165 ? -8.031 -17.453 14.102 1 46.03 165 LYS A CA 1
ATOM 1307 C C . LYS A 1 165 ? -8.359 -16.109 14.734 1 46.03 165 LYS A C 1
ATOM 1309 O O . LYS A 1 165 ? -9.055 -16.031 15.75 1 46.03 165 LYS A O 1
ATOM 1314 N N . LEU A 1 166 ? -7.695 -15.078 14.414 1 43.78 166 LEU A N 1
ATOM 1315 C CA . LEU A 1 166 ? -7.961 -13.797 15.055 1 43.78 166 LEU A CA 1
ATOM 1316 C C . LEU A 1 166 ? -9.414 -13.383 14.867 1 43.78 166 LEU A C 1
ATOM 1318 O O . LEU A 1 166 ? -9.961 -12.633 15.68 1 43.78 166 LEU A O 1
ATOM 1322 N N . GLY A 1 167 ? -10.062 -13.57 13.836 1 41.47 167 GLY A N 1
ATOM 1323 C CA . GLY A 1 167 ? -11.508 -13.453 13.961 1 41.47 167 GLY A CA 1
ATOM 1324 C C . GLY A 1 167 ? -12.062 -14.148 15.188 1 41.47 167 GLY A C 1
ATOM 1325 O O . GLY A 1 167 ? -13.102 -13.75 15.719 1 41.47 167 GLY A O 1
ATOM 1326 N N . ASN A 1 168 ? -11.453 -15.266 15.477 1 38.97 168 ASN A N 1
ATOM 1327 C CA . ASN A 1 168 ? -11.898 -15.945 16.688 1 38.97 168 ASN A CA 1
ATOM 1328 C C . ASN A 1 168 ? -11.125 -15.461 17.922 1 38.97 168 ASN A C 1
ATOM 1330 O O . ASN A 1 168 ? -11.344 -15.961 19.031 1 38.97 168 ASN A O 1
ATOM 1334 N N . CYS A 1 169 ? -9.961 -14.945 17.859 1 30 169 CYS A N 1
ATOM 1335 C CA . CYS A 1 169 ? -9.258 -14.68 19.109 1 30 169 CYS A CA 1
ATOM 1336 C C . CYS A 1 169 ? -9.695 -13.352 19.719 1 30 169 CYS A C 1
ATOM 1338 O O . CYS A 1 169 ? -9.508 -12.297 19.094 1 30 169 CYS A O 1
ATOM 1340 N N . LYS A 1 170 ? -10.773 -13.227 20.281 1 30.94 170 LYS A N 1
ATOM 1341 C CA . LYS A 1 170 ? -11.117 -12.289 21.344 1 30.94 170 LYS A CA 1
ATOM 1342 C C . LYS A 1 170 ? -9.891 -11.938 22.188 1 30.94 170 LYS A C 1
ATOM 1344 O O . LYS A 1 170 ? -9.258 -12.82 22.75 1 30.94 170 LYS A O 1
ATOM 1349 N N . PHE A 1 171 ? -8.992 -10.914 21.703 1 23.14 171 PHE A N 1
ATOM 1350 C CA . PHE A 1 171 ? -8.266 -10.523 22.906 1 23.14 171 PHE A CA 1
ATOM 1351 C C . PHE A 1 171 ? -9.227 -10.18 24.031 1 23.14 171 PHE A C 1
ATOM 1353 O O . PHE A 1 171 ? -10.336 -9.688 23.781 1 23.14 171 PHE A O 1
ATOM 1360 N N . MET B 1 1 ? -35.719 -1.637 -6.805 1 25.23 1 MET B N 1
ATOM 1361 C CA . MET B 1 1 ? -35.25 -1.848 -8.172 1 25.23 1 MET B CA 1
ATOM 1362 C C . MET B 1 1 ? -34 -1.046 -8.438 1 25.23 1 MET B C 1
ATOM 1364 O O . MET B 1 1 ? -33.188 -1.4 -9.32 1 25.23 1 MET B O 1
ATOM 1368 N N . ARG B 1 2 ? -33.844 0.242 -7.836 1 29.16 2 ARG B N 1
ATOM 1369 C CA . ARG B 1 2 ? -32.844 1.273 -8.008 1 29.16 2 ARG B CA 1
ATOM 1370 C C . ARG B 1 2 ? -31.484 0.795 -7.5 1 29.16 2 ARG B C 1
ATOM 1372 O O . ARG B 1 2 ? -30.469 1.483 -7.664 1 29.16 2 ARG B O 1
ATOM 1379 N N . MET B 1 3 ? -31.516 0.093 -6.441 1 31.31 3 MET B N 1
ATOM 1380 C CA . MET B 1 3 ? -30.281 -0.242 -5.75 1 31.31 3 MET B CA 1
ATOM 1381 C C . MET B 1 3 ? -29.375 -1.102 -6.637 1 31.31 3 MET B C 1
ATOM 1383 O O . MET B 1 3 ? -28.359 -1.612 -6.18 1 31.31 3 MET B O 1
ATOM 1387 N N . GLU B 1 4 ? -29.906 -1.689 -7.648 1 36.16 4 GLU B N 1
ATOM 1388 C CA . GLU B 1 4 ? -29.188 -2.639 -8.5 1 36.16 4 GLU B CA 1
ATOM 1389 C C . GLU B 1 4 ? -28.047 -1.957 -9.234 1 36.16 4 GLU B C 1
ATOM 1391 O O . GLU B 1 4 ? -27.391 -2.574 -10.078 1 36.16 4 GLU B O 1
ATOM 1396 N N . LYS B 1 5 ? -28.094 -0.651 -9.492 1 40.41 5 LYS B N 1
ATOM 1397 C CA . LYS B 1 5 ? -27.281 0.08 -10.453 1 40.41 5 LYS B CA 1
ATOM 1398 C C . LYS B 1 5 ? -25.797 0.038 -10.062 1 40.41 5 LYS B C 1
ATOM 1400 O O . LYS B 1 5 ? -24.953 0.573 -10.773 1 40.41 5 LYS B O 1
ATOM 1405 N N . GLU B 1 6 ? -25.422 0.151 -8.836 1 44 6 GLU B N 1
ATOM 1406 C CA . GLU B 1 6 ? -24.031 0.441 -8.477 1 44 6 GLU B CA 1
ATOM 1407 C C . GLU B 1 6 ? -23.125 -0.763 -8.742 1 44 6 GLU B C 1
ATOM 1409 O O . GLU B 1 6 ? -22.141 -0.966 -8.039 1 44 6 GLU B O 1
ATOM 1414 N N . LYS B 1 7 ? -23.469 -1.667 -9.445 1 48.69 7 LYS B N 1
ATOM 1415 C CA . LYS B 1 7 ? -22.766 -2.947 -9.492 1 48.69 7 LYS B CA 1
ATOM 1416 C C . LYS B 1 7 ? -21.297 -2.762 -9.898 1 48.69 7 LYS B C 1
ATOM 1418 O O . LYS B 1 7 ? -20.406 -3.336 -9.281 1 48.69 7 LYS B O 1
ATOM 1423 N N . ASN B 1 8 ? -21.078 -2.398 -11.344 1 57.19 8 ASN B N 1
ATOM 1424 C CA . ASN B 1 8 ? -19.844 -2.59 -12.102 1 57.19 8 ASN B CA 1
ATOM 1425 C C . ASN B 1 8 ? -18.859 -1.45 -11.867 1 57.19 8 ASN B C 1
ATOM 1427 O O . ASN B 1 8 ? -17.875 -1.316 -12.602 1 57.19 8 ASN B O 1
ATOM 1431 N N . GLY B 1 9 ? -18.891 -0.919 -10.695 1 68.56 9 GLY B N 1
ATOM 1432 C CA . GLY B 1 9 ? -18 0.224 -10.57 1 68.56 9 GLY B CA 1
ATOM 1433 C C . GLY B 1 9 ? -17.25 0.265 -9.25 1 68.56 9 GLY B C 1
ATOM 1434 O O . GLY B 1 9 ? -17.156 -0.749 -8.555 1 68.56 9 GLY B O 1
ATOM 1435 N N . ILE B 1 10 ? -16.516 1.216 -9.055 1 79.56 10 ILE B N 1
ATOM 1436 C CA . ILE B 1 10 ? -15.773 1.494 -7.828 1 79.56 10 ILE B CA 1
ATOM 1437 C C . ILE B 1 10 ? -16.75 1.708 -6.672 1 79.56 10 ILE B C 1
ATOM 1439 O O . ILE B 1 10 ? -17.719 2.473 -6.797 1 79.56 10 ILE B O 1
ATOM 1443 N N . PRO B 1 11 ? -16.641 0.884 -5.664 1 83.81 11 PRO B N 1
ATOM 1444 C CA . PRO B 1 11 ? -17.469 1.146 -4.484 1 83.81 11 PRO B CA 1
ATOM 1445 C C . PRO B 1 11 ? -17.391 2.594 -4.012 1 83.81 11 PRO B C 1
ATOM 1447 O O . PRO B 1 11 ? -16.391 3.275 -4.277 1 83.81 11 PRO B O 1
ATOM 1450 N N . ILE B 1 12 ? -18.406 3.068 -3.328 1 85.81 12 ILE B N 1
ATOM 1451 C CA . ILE B 1 12 ? -18.5 4.441 -2.844 1 85.81 12 ILE B CA 1
ATOM 1452 C C . ILE B 1 12 ? -17.281 4.77 -1.975 1 85.81 12 ILE B C 1
ATOM 1454 O O . ILE B 1 12 ? -16.75 5.875 -2.043 1 85.81 12 ILE B O 1
ATOM 1458 N N . SER B 1 13 ? -16.875 3.828 -1.173 1 85.62 13 SER B N 1
ATOM 1459 C CA . SER B 1 13 ? -15.703 4.031 -0.32 1 85.62 13 SER B CA 1
ATOM 1460 C C . SER B 1 13 ? -14.453 4.285 -1.149 1 85.62 13 SER B C 1
ATOM 1462 O O . SER B 1 13 ? -13.625 5.133 -0.798 1 85.62 13 SER B O 1
ATOM 1464 N N . GLY B 1 14 ? -14.367 3.57 -2.217 1 90.62 14 GLY B N 1
ATOM 1465 C CA . GLY B 1 14 ? -13.242 3.789 -3.119 1 90.62 14 GLY B CA 1
ATOM 1466 C C . GLY B 1 14 ? -13.266 5.156 -3.775 1 90.62 14 GLY B C 1
ATOM 1467 O O . GLY B 1 14 ? -12.227 5.812 -3.887 1 90.62 14 GLY B O 1
ATOM 1468 N N . LEU B 1 15 ? -14.406 5.574 -4.188 1 91.31 15 LEU B N 1
ATOM 1469 C CA . LEU B 1 15 ? -14.555 6.891 -4.801 1 91.31 15 LEU B CA 1
ATOM 1470 C C . LEU B 1 15 ? -14.211 7.996 -3.812 1 91.31 15 LEU B C 1
ATOM 1472 O O . LEU B 1 15 ? -13.594 9 -4.188 1 91.31 15 LEU B O 1
ATOM 1476 N N . ARG B 1 16 ? -14.578 7.844 -2.615 1 92.44 16 ARG B N 1
ATOM 1477 C CA . ARG B 1 16 ? -14.25 8.805 -1.566 1 92.44 16 ARG B CA 1
ATOM 1478 C C . ARG B 1 16 ? -12.742 8.914 -1.369 1 92.44 16 ARG B C 1
ATOM 1480 O O . ARG B 1 16 ? -12.203 10.016 -1.285 1 92.44 16 ARG B O 1
ATOM 1487 N N . GLU B 1 17 ? -12.164 7.742 -1.279 1 93.62 17 GLU B N 1
ATOM 1488 C CA . GLU B 1 17 ? -10.711 7.707 -1.14 1 93.62 17 GLU B CA 1
ATOM 1489 C C . GLU B 1 17 ? -10.023 8.438 -2.289 1 93.62 17 GLU B C 1
ATOM 1491 O O . GLU B 1 17 ? -9.148 9.281 -2.064 1 93.62 17 GLU B O 1
ATOM 1496 N N . ILE B 1 18 ? -10.414 8.141 -3.473 1 94.69 18 ILE B N 1
ATOM 1497 C CA . ILE B 1 18 ? -9.828 8.734 -4.672 1 94.69 18 ILE B CA 1
ATOM 1498 C C . ILE B 1 18 ? -10.047 10.25 -4.656 1 94.69 18 ILE B C 1
ATOM 1500 O O . ILE B 1 18 ? -9.117 11.016 -4.91 1 94.69 18 ILE B O 1
ATOM 1504 N N . ASN B 1 19 ? -11.258 10.688 -4.301 1 95.62 19 ASN B N 1
ATOM 1505 C CA . ASN B 1 19 ? -11.562 12.109 -4.254 1 95.62 19 ASN B CA 1
ATOM 1506 C C . ASN B 1 19 ? -10.688 12.836 -3.236 1 95.62 19 ASN B C 1
ATOM 1508 O O . ASN B 1 19 ? -10.172 13.922 -3.518 1 95.62 19 ASN B O 1
ATOM 1512 N N . ILE B 1 20 ? -10.531 12.234 -2.125 1 96.31 20 ILE B N 1
ATOM 1513 C CA . ILE B 1 20 ? -9.711 12.828 -1.079 1 96.31 20 ILE B CA 1
ATOM 1514 C C . ILE B 1 20 ? -8.273 12.961 -1.564 1 96.31 20 ILE B C 1
ATOM 1516 O O . ILE B 1 20 ? -7.68 14.039 -1.496 1 96.31 20 ILE B O 1
ATOM 1520 N N . LEU B 1 21 ? -7.758 11.906 -2.135 1 96.81 21 LEU B N 1
ATOM 1521 C CA . LEU B 1 21 ? -6.352 11.883 -2.527 1 96.81 21 LEU B CA 1
ATOM 1522 C C . LEU B 1 21 ? -6.102 12.828 -3.695 1 96.81 21 LEU B C 1
ATOM 1524 O O . LEU B 1 21 ? -5.023 13.422 -3.795 1 96.81 21 LEU B O 1
ATOM 1528 N N . LEU B 1 22 ? -7.047 12.984 -4.527 1 96.81 22 LEU B N 1
ATOM 1529 C CA . LEU B 1 22 ? -6.895 13.867 -5.676 1 96.81 22 LEU B CA 1
ATOM 1530 C C . LEU B 1 22 ? -6.797 15.328 -5.23 1 96.81 22 LEU B C 1
ATOM 1532 O O . LEU B 1 22 ? -6.262 16.172 -5.953 1 96.81 22 LEU B O 1
ATOM 1536 N N . ASN B 1 23 ? -7.211 15.617 -3.992 1 96.19 23 ASN B N 1
ATOM 1537 C CA . ASN B 1 23 ? -7.293 17 -3.549 1 96.19 23 ASN B CA 1
ATOM 1538 C C . ASN B 1 23 ? -6.293 17.297 -2.432 1 96.19 23 ASN B C 1
ATOM 1540 O O . ASN B 1 23 ? -6.379 18.328 -1.771 1 96.19 23 ASN B O 1
ATOM 1544 N N . LEU B 1 24 ? -5.438 16.406 -2.188 1 97.06 24 LEU B N 1
ATOM 1545 C CA . LEU B 1 24 ? -4.406 16.609 -1.177 1 97.06 24 LEU B CA 1
ATOM 1546 C C . LEU B 1 24 ? -3.041 16.812 -1.826 1 97.06 24 LEU B C 1
ATOM 1548 O O . LEU B 1 24 ? -2.662 16.078 -2.736 1 97.06 24 LEU B O 1
ATOM 1552 N N . ARG B 1 25 ? -2.416 17.922 -1.369 1 97 25 ARG B N 1
ATOM 1553 C CA . ARG B 1 25 ? -1.042 18.203 -1.779 1 97 25 ARG B CA 1
ATOM 1554 C C . ARG B 1 25 ? -0.188 18.625 -0.586 1 97 25 ARG B C 1
ATOM 1556 O O . ARG B 1 25 ? -0.281 19.75 -0.117 1 97 25 ARG B O 1
ATOM 1563 N N . HIS B 1 26 ? 0.547 17.75 -0.136 1 97.69 26 HIS B N 1
ATOM 1564 C CA . HIS B 1 26 ? 1.404 17.953 1.023 1 97.69 26 HIS B CA 1
ATOM 1565 C C . HIS B 1 26 ? 2.639 17.062 0.971 1 97.69 26 HIS B C 1
ATOM 1567 O O . HIS B 1 26 ? 2.551 15.898 0.578 1 97.69 26 HIS B O 1
ATOM 1573 N N . THR B 1 27 ? 3.717 17.547 1.426 1 96.69 27 THR B N 1
ATOM 1574 C CA . THR B 1 27 ? 4.996 16.844 1.353 1 96.69 27 THR B CA 1
ATOM 1575 C C . THR B 1 27 ? 4.938 15.523 2.109 1 96.69 27 THR B C 1
ATOM 1577 O O . THR B 1 27 ? 5.605 14.562 1.737 1 96.69 27 THR B O 1
ATOM 1580 N N . ASN B 1 28 ? 4.121 15.453 3.145 1 97.44 28 ASN B N 1
ATOM 1581 C CA . ASN B 1 28 ? 4.082 14.273 3.996 1 97.44 28 ASN B CA 1
ATOM 1582 C C . ASN B 1 28 ? 2.832 13.438 3.738 1 97.44 28 ASN B C 1
ATOM 1584 O O . ASN B 1 28 ? 2.406 12.664 4.602 1 97.44 28 ASN B O 1
ATOM 1588 N N . ILE B 1 29 ? 2.172 13.609 2.6 1 97.81 29 ILE B N 1
ATOM 1589 C CA . ILE B 1 29 ? 1.065 12.789 2.119 1 97.81 29 ILE B CA 1
ATOM 1590 C C . ILE B 1 29 ? 1.362 12.305 0.704 1 97.81 29 ILE B C 1
ATOM 1592 O O . ILE B 1 29 ? 1.814 13.078 -0.145 1 97.81 29 ILE B O 1
ATOM 1596 N N . VAL B 1 30 ? 1.192 11.016 0.5 1 97.19 30 VAL B N 1
ATOM 1597 C CA . VAL B 1 30 ? 1.442 10.453 -0.823 1 97.19 30 VAL B CA 1
ATOM 1598 C C . VAL B 1 30 ? 0.587 11.18 -1.862 1 97.19 30 VAL B C 1
ATOM 1600 O O . VAL B 1 30 ? -0.592 11.445 -1.625 1 97.19 30 VAL B O 1
ATOM 1603 N N . GLU B 1 31 ? 1.185 11.43 -2.963 1 96.06 31 GLU B N 1
ATOM 1604 C CA . GLU B 1 31 ? 0.479 12.195 -3.99 1 96.06 31 GLU B CA 1
ATOM 1605 C C . GLU B 1 31 ? -0.161 11.273 -5.023 1 96.06 31 GLU B C 1
ATOM 1607 O O . GLU B 1 31 ? 0.458 10.297 -5.461 1 96.06 31 GLU B O 1
ATOM 1612 N N . MET B 1 32 ? -1.36 11.453 -5.27 1 96.38 32 MET B N 1
ATOM 1613 C CA . MET B 1 32 ? -2.045 10.859 -6.414 1 96.38 32 MET B CA 1
ATOM 1614 C C . MET B 1 32 ? -2.287 11.898 -7.504 1 96.38 32 MET B C 1
ATOM 1616 O O . MET B 1 32 ? -2.873 12.953 -7.246 1 96.38 32 MET B O 1
ATOM 1620 N N . SER B 1 33 ? -1.861 11.594 -8.695 1 94.5 33 SER B N 1
ATOM 1621 C CA . SER B 1 33 ? -1.925 12.609 -9.742 1 94.5 33 SER B CA 1
ATOM 1622 C C . SER B 1 33 ? -3.232 12.523 -10.516 1 94.5 33 SER B C 1
ATOM 1624 O O . SER B 1 33 ? -3.863 13.547 -10.805 1 94.5 33 SER B O 1
ATOM 1626 N N . GLU B 1 34 ? -3.654 11.32 -10.859 1 94.88 34 GLU B N 1
ATOM 1627 C CA . GLU B 1 34 ? -4.867 11.156 -11.656 1 94.88 34 GLU B CA 1
ATOM 1628 C C . GLU B 1 34 ? -5.332 9.703 -11.664 1 94.88 34 GLU B C 1
ATOM 1630 O O . GLU B 1 34 ? -4.625 8.82 -11.188 1 94.88 34 GLU B O 1
ATOM 1635 N N . VAL B 1 35 ? -6.531 9.547 -12.125 1 94.12 35 VAL B N 1
ATOM 1636 C CA . VAL B 1 35 ? -7.129 8.234 -12.344 1 94.12 35 VAL B CA 1
ATOM 1637 C C . VAL B 1 35 ? -7.133 7.91 -13.836 1 94.12 35 VAL B C 1
ATOM 1639 O O . VAL B 1 35 ? -7.441 8.766 -14.664 1 94.12 35 VAL B O 1
ATOM 1642 N N . VAL B 1 36 ? -6.703 6.672 -14.133 1 92.19 36 VAL B N 1
ATOM 1643 C CA . VAL B 1 36 ? -6.715 6.211 -15.516 1 92.19 36 VAL B CA 1
ATOM 1644 C C . VAL B 1 36 ? -7.59 4.965 -15.641 1 92.19 36 VAL B C 1
ATOM 1646 O O . VAL B 1 36 ? -7.617 4.129 -14.734 1 92.19 36 VAL B O 1
ATOM 1649 N N . VAL B 1 37 ? -8.328 4.883 -16.734 1 86.56 37 VAL B N 1
ATOM 1650 C CA . VAL B 1 37 ? -9.141 3.701 -17 1 86.56 37 VAL B CA 1
ATOM 1651 C C . VAL B 1 37 ? -8.375 2.748 -17.906 1 86.56 37 VAL B C 1
ATOM 1653 O O . VAL B 1 37 ? -7.781 3.17 -18.906 1 86.56 37 VAL B O 1
ATOM 1656 N N . GLY B 1 38 ? -8.305 1.528 -17.484 1 80.88 38 GLY B N 1
ATOM 1657 C CA . GLY B 1 38 ? -7.602 0.529 -18.281 1 80.88 38 GLY B CA 1
ATOM 1658 C C . GLY B 1 38 ? -8.391 0.065 -19.484 1 80.88 38 GLY B C 1
ATOM 1659 O O . GLY B 1 38 ? -9.258 0.785 -19.984 1 80.88 38 GLY B O 1
ATOM 1660 N N . ARG B 1 39 ? -7.895 -1.112 -20.031 1 76.94 39 ARG B N 1
ATOM 1661 C CA . ARG B 1 39 ? -8.469 -1.678 -21.25 1 76.94 39 ARG B CA 1
ATOM 1662 C C . ARG B 1 39 ? -9.938 -2.025 -21.062 1 76.94 39 ARG B C 1
ATOM 1664 O O . ARG B 1 39 ? -10.758 -1.801 -21.953 1 76.94 39 ARG B O 1
ATOM 1671 N N . SER B 1 40 ? -10.188 -2.555 -19.797 1 75.75 40 SER B N 1
ATOM 1672 C CA . SER B 1 40 ? -11.586 -2.805 -19.484 1 75.75 40 SER B CA 1
ATOM 1673 C C . SER B 1 40 ? -12.164 -1.692 -18.609 1 75.75 40 SER B C 1
ATOM 1675 O O . SER B 1 40 ? -11.445 -1.082 -17.812 1 75.75 40 SER B O 1
ATOM 1677 N N . LEU B 1 41 ? -13.352 -1.385 -18.859 1 67.94 41 LEU B N 1
ATOM 1678 C CA . LEU B 1 41 ? -14.039 -0.321 -18.141 1 67.94 41 LEU B CA 1
ATOM 1679 C C . LEU B 1 41 ? -14.039 -0.598 -16.641 1 67.94 41 LEU B C 1
ATOM 1681 O O . LEU B 1 41 ? -14.203 0.322 -15.836 1 67.94 41 LEU B O 1
ATOM 1685 N N . GLU B 1 42 ? -13.758 -1.821 -16.344 1 74.56 42 GLU B N 1
ATOM 1686 C CA . GLU B 1 42 ? -13.82 -2.18 -14.938 1 74.56 42 GLU B CA 1
ATOM 1687 C C . GLU B 1 42 ? -12.453 -2.062 -14.273 1 74.56 42 GLU B C 1
ATOM 1689 O O . GLU B 1 42 ? -12.344 -2.135 -13.047 1 74.56 42 GLU B O 1
ATOM 1694 N N . SER B 1 43 ? -11.531 -1.796 -15.148 1 83.31 43 SER B N 1
ATOM 1695 C CA . SER B 1 43 ? -10.18 -1.726 -14.609 1 83.31 43 SER B CA 1
ATO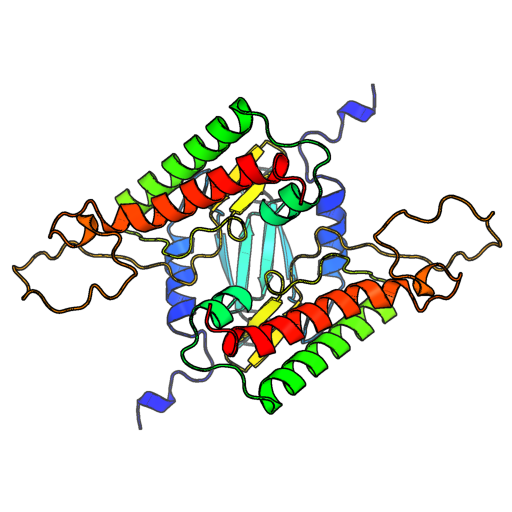M 1696 C C . SER B 1 43 ? -9.742 -0.28 -14.398 1 83.31 43 SER B C 1
ATOM 1698 O O . SER B 1 43 ? -9.594 0.478 -15.359 1 83.31 43 SER B O 1
ATOM 1700 N N . ILE B 1 44 ? -9.656 0.131 -13.156 1 90.44 44 ILE B N 1
ATOM 1701 C CA . ILE B 1 44 ? -9.234 1.478 -12.781 1 90.44 44 ILE B CA 1
ATOM 1702 C C . ILE B 1 44 ? -7.781 1.455 -12.32 1 90.44 44 ILE B C 1
ATOM 1704 O O . ILE B 1 44 ? -7.375 0.561 -11.578 1 90.44 44 ILE B O 1
ATOM 1708 N N . PHE B 1 45 ? -7.074 2.428 -12.844 1 94.44 45 PHE B N 1
ATOM 1709 C CA . PHE B 1 45 ? -5.68 2.586 -12.453 1 94.44 45 PHE B CA 1
ATOM 1710 C C . PHE B 1 45 ? -5.445 3.959 -11.836 1 94.44 45 PHE B C 1
ATOM 1712 O O . PHE B 1 45 ? -6.062 4.945 -12.242 1 94.44 45 PHE B O 1
ATOM 1719 N N . LEU B 1 46 ? -4.605 3.961 -10.867 1 95.94 46 LEU B N 1
ATOM 1720 C CA . LEU B 1 46 ? -4.242 5.195 -10.18 1 95.94 46 LEU B CA 1
ATOM 1721 C C . LEU B 1 46 ? -2.799 5.586 -10.484 1 95.94 46 LEU B C 1
ATOM 1723 O O . LEU B 1 46 ? -1.915 4.727 -10.531 1 95.94 46 LEU B O 1
ATOM 1727 N N . VAL B 1 47 ? -2.549 6.84 -10.695 1 96.81 47 VAL B N 1
ATOM 1728 C CA . VAL B 1 47 ? -1.196 7.367 -10.844 1 96.81 47 VAL B CA 1
ATOM 1729 C C . VAL B 1 47 ? -0.7 7.902 -9.5 1 96.81 47 VAL B C 1
ATOM 1731 O O . VAL B 1 47 ? -1.109 8.984 -9.07 1 96.81 47 VAL B O 1
ATOM 1734 N N . MET B 1 48 ? 0.192 7.117 -8.93 1 96.12 48 MET B N 1
ATOM 1735 C CA . MET B 1 48 ? 0.605 7.359 -7.547 1 96.12 48 MET B CA 1
ATOM 1736 C C . MET B 1 48 ? 2.096 7.676 -7.473 1 96.12 48 MET B C 1
ATOM 1738 O O . MET B 1 48 ? 2.9 7.059 -8.172 1 96.12 48 MET B O 1
ATOM 1742 N N . GLU B 1 49 ? 2.391 8.57 -6.586 1 94.81 49 GLU B N 1
ATOM 1743 C CA . GLU B 1 49 ? 3.791 8.844 -6.277 1 94.81 49 GLU B CA 1
ATOM 1744 C C . GLU B 1 49 ? 4.496 7.59 -5.766 1 94.81 49 GLU B C 1
ATOM 1746 O O . GLU B 1 49 ? 3.941 6.844 -4.957 1 94.81 49 GLU B O 1
ATOM 1751 N N . TYR B 1 50 ? 5.66 7.48 -6.336 1 92.25 50 TYR B N 1
ATOM 1752 C CA . TYR B 1 50 ? 6.445 6.348 -5.867 1 92.25 50 TYR B CA 1
ATOM 1753 C C . TYR B 1 50 ? 7.203 6.699 -4.594 1 92.25 50 TYR B C 1
ATOM 1755 O O . TYR B 1 50 ? 7.84 7.75 -4.512 1 92.25 50 TYR B O 1
ATOM 1763 N N . CYS B 1 51 ? 7.086 5.824 -3.574 1 91.94 51 CYS B N 1
ATOM 1764 C CA . CYS B 1 51 ? 7.887 5.867 -2.357 1 91.94 51 CYS B CA 1
ATOM 1765 C C . CYS B 1 51 ? 8.641 4.559 -2.148 1 91.94 51 CYS B C 1
ATOM 1767 O O . CYS B 1 51 ? 8.055 3.479 -2.256 1 91.94 51 CYS B O 1
ATOM 1769 N N . GLU B 1 52 ? 9.828 4.559 -1.77 1 85.38 52 GLU B N 1
ATOM 1770 C CA . GLU B 1 52 ? 10.734 3.416 -1.806 1 85.38 52 GLU B CA 1
ATOM 1771 C C . GLU B 1 52 ? 10.344 2.365 -0.77 1 85.38 52 GLU B C 1
ATOM 1773 O O . GLU B 1 52 ? 10.453 1.165 -1.025 1 85.38 52 GLU B O 1
ATOM 1778 N N . GLN B 1 53 ? 9.945 2.842 0.449 1 87.25 53 GLN B N 1
ATOM 1779 C CA . GLN B 1 53 ? 9.773 1.863 1.518 1 87.25 53 GLN B CA 1
ATOM 1780 C C . GLN B 1 53 ? 8.539 2.174 2.359 1 87.25 53 GLN B C 1
ATOM 1782 O O . GLN B 1 53 ? 8.219 3.34 2.59 1 87.25 53 GLN B O 1
ATOM 1787 N N . ASP B 1 54 ? 7.902 1.057 2.705 1 85.44 54 ASP B N 1
ATOM 1788 C CA . ASP B 1 54 ? 6.969 1.243 3.811 1 85.44 54 ASP B CA 1
ATOM 1789 C C . ASP B 1 54 ? 7.691 1.176 5.156 1 85.44 54 ASP B C 1
ATOM 1791 O O . ASP B 1 54 ? 8.633 0.4 5.32 1 85.44 54 ASP B O 1
ATOM 1795 N N . LEU B 1 55 ? 7.293 1.986 6 1 85.19 55 LEU B N 1
ATOM 1796 C CA . LEU B 1 55 ? 7.984 2.158 7.277 1 85.19 55 LEU B CA 1
ATOM 1797 C C . LEU B 1 55 ? 7.965 0.862 8.078 1 85.19 55 LEU B C 1
ATOM 1799 O O . LEU B 1 55 ? 8.93 0.554 8.789 1 85.19 55 LEU B O 1
ATOM 1803 N N . ALA B 1 56 ? 6.828 0.066 7.977 1 78.69 56 ALA B N 1
ATOM 1804 C CA . ALA B 1 56 ? 6.746 -1.202 8.695 1 78.69 56 ALA B CA 1
ATOM 1805 C C . ALA B 1 56 ? 7.848 -2.16 8.242 1 78.69 56 ALA B C 1
ATOM 1807 O O . ALA B 1 56 ? 8.523 -2.77 9.07 1 78.69 56 ALA B O 1
ATOM 1808 N N . SER B 1 57 ? 7.996 -2.238 6.969 1 79.19 57 SER B N 1
ATOM 1809 C CA . SER B 1 57 ? 9.039 -3.105 6.422 1 79.19 57 SER B CA 1
ATOM 1810 C C . SER B 1 57 ? 10.43 -2.602 6.793 1 79.19 57 SER B C 1
ATOM 1812 O O . SER B 1 57 ? 11.328 -3.396 7.07 1 79.19 57 SER B O 1
ATOM 1814 N N . LEU B 1 58 ? 10.617 -1.319 6.699 1 82.19 58 LEU B N 1
ATOM 1815 C CA . LEU B 1 58 ? 11.891 -0.726 7.078 1 82.19 58 LEU B CA 1
ATOM 1816 C C . LEU B 1 58 ? 12.25 -1.074 8.516 1 82.19 58 LEU B C 1
ATOM 1818 O O . LEU B 1 58 ? 13.375 -1.479 8.805 1 82.19 58 LEU B O 1
ATOM 1822 N N . LEU B 1 59 ? 11.305 -0.997 9.375 1 78.38 59 LEU B N 1
ATOM 1823 C CA . LEU B 1 59 ? 11.516 -1.278 10.789 1 78.38 59 LEU B CA 1
ATOM 1824 C C . LEU B 1 59 ? 11.836 -2.752 11.008 1 78.38 59 LEU B C 1
ATOM 1826 O O . LEU B 1 59 ? 12.648 -3.092 11.875 1 78.38 59 LEU B O 1
ATOM 1830 N N . ASP B 1 60 ? 11.211 -3.578 10.195 1 71.38 60 ASP B N 1
ATOM 1831 C CA . ASP B 1 60 ? 11.406 -5.02 10.305 1 71.38 60 ASP B CA 1
ATOM 1832 C C . ASP B 1 60 ? 12.797 -5.422 9.82 1 71.38 60 ASP B C 1
ATOM 1834 O O . ASP B 1 60 ? 13.32 -6.469 10.211 1 71.38 60 ASP B O 1
ATOM 1838 N N . ASN B 1 61 ? 13.453 -4.621 9.023 1 75.69 61 ASN B N 1
ATOM 1839 C CA . ASN B 1 61 ? 14.664 -5.074 8.344 1 75.69 61 ASN B CA 1
ATOM 1840 C C . ASN B 1 61 ? 15.859 -4.188 8.672 1 75.69 61 ASN B C 1
ATOM 1842 O O . ASN B 1 61 ? 16.953 -4.379 8.125 1 75.69 61 ASN B O 1
ATOM 1846 N N . MET B 1 62 ? 15.711 -3.287 9.555 1 76.69 62 MET B N 1
ATOM 1847 C CA . MET B 1 62 ? 16.812 -2.377 9.875 1 76.69 62 MET B CA 1
ATOM 1848 C C . MET B 1 62 ? 17.766 -3.018 10.867 1 76.69 62 MET B C 1
ATOM 1850 O O . MET B 1 62 ? 17.344 -3.748 11.766 1 76.69 62 MET B O 1
ATOM 1854 N N . SER B 1 63 ? 19 -2.717 10.711 1 79.62 63 SER B N 1
ATOM 1855 C CA . SER B 1 63 ? 20.047 -3.264 11.562 1 79.62 63 SER B CA 1
ATOM 1856 C C . SER B 1 63 ? 20.094 -2.553 12.906 1 79.62 63 SER B C 1
ATOM 1858 O O . SER B 1 63 ? 20.5 -3.143 13.914 1 79.62 63 SER B O 1
ATOM 1860 N N . ALA B 1 64 ? 19.844 -1.33 12.992 1 80.88 64 ALA B N 1
ATOM 1861 C CA . ALA B 1 64 ? 19.812 -0.537 14.219 1 80.88 64 ALA B CA 1
ATOM 1862 C C . ALA B 1 64 ? 18.5 0.256 14.32 1 80.88 64 ALA B C 1
ATOM 1864 O O . ALA B 1 64 ? 17.953 0.692 13.305 1 80.88 64 ALA B O 1
ATOM 1865 N N . PRO B 1 65 ? 18.094 0.428 15.578 1 80.38 65 PRO B N 1
ATOM 1866 C CA . PRO B 1 65 ? 16.875 1.223 15.75 1 80.38 65 PRO B CA 1
ATOM 1867 C C . PRO B 1 65 ? 17.062 2.689 15.375 1 80.38 65 PRO B C 1
ATOM 1869 O O . PRO B 1 65 ? 18.203 3.166 15.305 1 80.38 65 PRO B O 1
ATOM 1872 N N . PHE B 1 66 ? 15.961 3.338 15.078 1 83 66 PHE B N 1
ATOM 1873 C CA . PHE B 1 66 ? 16 4.781 14.875 1 83 66 PHE B CA 1
ATOM 1874 C C . PHE B 1 66 ? 16.609 5.484 16.094 1 83 66 PHE B C 1
ATOM 1876 O O . PHE B 1 66 ? 16.328 5.105 17.234 1 83 66 PHE B O 1
ATOM 1883 N N . THR B 1 67 ? 17.375 6.457 15.773 1 86.12 67 THR B N 1
ATOM 1884 C CA . THR B 1 67 ? 17.828 7.328 16.859 1 86.12 67 THR B CA 1
ATOM 1885 C C . THR B 1 67 ? 16.672 8.18 17.375 1 86.12 67 THR B C 1
ATOM 1887 O O . THR B 1 67 ? 15.633 8.289 16.734 1 86.12 67 THR B O 1
ATOM 1890 N N . GLU B 1 68 ? 16.906 8.727 18.516 1 83.75 68 GLU B N 1
ATOM 1891 C CA . GLU B 1 68 ? 15.914 9.633 19.078 1 83.75 68 GLU B CA 1
ATOM 1892 C C . GLU B 1 68 ? 15.656 10.812 18.141 1 83.75 68 GLU B C 1
ATOM 1894 O O . GLU B 1 68 ? 14.508 11.242 17.984 1 83.75 68 GLU B O 1
ATOM 1899 N N . ALA B 1 69 ? 16.688 11.281 17.562 1 87.81 69 ALA B N 1
ATOM 1900 C CA . ALA B 1 69 ? 16.562 12.406 16.641 1 87.81 69 ALA B CA 1
ATOM 1901 C C . ALA B 1 69 ? 15.727 12.023 15.422 1 87.81 69 ALA B C 1
ATOM 1903 O O . ALA B 1 69 ? 14.891 12.805 14.969 1 87.81 69 ALA B O 1
ATOM 1904 N N . GLN B 1 70 ? 15.906 10.805 14.93 1 86 70 GLN B N 1
ATOM 1905 C CA . GLN B 1 70 ? 15.141 10.328 13.781 1 86 70 GLN B CA 1
ATOM 1906 C C . GLN B 1 70 ? 13.672 10.125 14.133 1 86 70 GLN B C 1
ATOM 1908 O O . GLN B 1 70 ? 12.789 10.477 13.352 1 86 70 GLN B O 1
ATOM 1913 N N . VAL B 1 71 ? 13.445 9.625 15.297 1 85.38 71 VAL B N 1
ATOM 1914 C CA . VAL B 1 71 ? 12.07 9.43 15.766 1 85.38 71 VAL B CA 1
ATOM 1915 C C . VAL B 1 71 ? 11.367 10.781 15.875 1 85.38 71 VAL B C 1
ATOM 1917 O O . VAL B 1 71 ? 10.234 10.938 15.422 1 85.38 71 VAL B O 1
ATOM 1920 N N . LYS B 1 72 ? 12.055 11.734 16.453 1 85.81 72 LYS B N 1
ATOM 1921 C CA . LYS B 1 72 ? 11.5 13.07 16.609 1 85.81 72 LYS B CA 1
ATOM 1922 C C . LYS B 1 72 ? 11.195 13.695 15.242 1 85.81 72 LYS B C 1
ATOM 1924 O O . LYS B 1 72 ? 10.133 14.281 15.047 1 85.81 72 LYS B O 1
ATOM 1929 N N . CYS B 1 73 ? 12.133 13.523 14.312 1 91.62 73 CYS B N 1
ATOM 1930 C CA . CYS B 1 73 ? 11.953 14.07 12.969 1 91.62 73 CYS B CA 1
ATOM 1931 C C . CYS B 1 73 ? 10.742 13.438 12.289 1 91.62 73 CYS B C 1
ATOM 1933 O O . CYS B 1 73 ? 9.914 14.148 11.703 1 91.62 73 CYS B O 1
ATOM 1935 N N . ASN B 1 74 ? 10.648 12.133 12.414 1 89.62 74 ASN B N 1
ATOM 1936 C CA . ASN B 1 74 ? 9.516 11.43 11.812 1 89.62 74 ASN B CA 1
ATOM 1937 C C . ASN B 1 74 ? 8.188 11.859 12.43 1 89.62 74 ASN B C 1
ATOM 1939 O O . ASN B 1 74 ? 7.203 12.055 11.727 1 89.62 74 ASN B O 1
ATOM 1943 N N . MET B 1 75 ? 8.234 12.047 13.727 1 88.19 75 MET B N 1
ATOM 1944 C CA . MET B 1 75 ? 7.023 12.461 14.438 1 88.19 75 MET B CA 1
ATOM 1945 C C . MET B 1 75 ? 6.605 13.867 14.016 1 88.19 75 MET B C 1
ATOM 1947 O O . MET B 1 75 ? 5.418 14.133 13.828 1 88.19 75 MET B O 1
ATOM 1951 N N . ILE B 1 76 ? 7.535 14.695 13.922 1 92.5 76 ILE B N 1
ATOM 1952 C CA . ILE B 1 76 ? 7.246 16.062 13.516 1 92.5 76 ILE B CA 1
ATOM 1953 C C . ILE B 1 76 ? 6.613 16.062 12.125 1 92.5 76 ILE B C 1
ATOM 1955 O O . ILE B 1 76 ? 5.621 16.75 11.883 1 92.5 76 ILE B O 1
ATOM 1959 N N . GLN B 1 77 ? 7.113 15.32 11.211 1 94.38 77 GLN B N 1
ATOM 1960 C CA . GLN B 1 77 ? 6.566 15.219 9.859 1 94.38 77 GLN B CA 1
ATOM 1961 C C . GLN B 1 77 ? 5.133 14.695 9.883 1 94.38 77 GLN B C 1
ATOM 1963 O O . GLN B 1 77 ? 4.262 15.211 9.188 1 94.38 77 GLN B O 1
ATOM 1968 N N . LEU B 1 78 ? 4.91 13.688 10.703 1 92 78 LEU B N 1
ATOM 1969 C CA . LEU B 1 78 ? 3.576 13.109 10.828 1 92 78 LEU B CA 1
ATOM 1970 C C . LEU B 1 78 ? 2.59 14.148 11.359 1 92 78 LEU B C 1
ATOM 1972 O O . LEU B 1 78 ? 1.471 14.258 10.859 1 92 78 LEU B O 1
ATOM 1976 N N . LEU B 1 79 ? 3.053 14.883 12.352 1 90.5 79 LEU B N 1
ATOM 1977 C CA . LEU B 1 79 ? 2.188 15.891 12.945 1 90.5 79 LEU B CA 1
ATOM 1978 C C . LEU B 1 79 ? 1.872 17 11.945 1 90.5 79 LEU B C 1
ATOM 1980 O O . LEU B 1 79 ? 0.759 17.531 11.93 1 90.5 79 LEU B O 1
ATOM 1984 N N . LYS B 1 80 ? 2.781 17.328 11.148 1 95.5 80 LYS B N 1
ATOM 1985 C CA . LYS B 1 80 ? 2.551 18.312 10.094 1 95.5 80 LYS B CA 1
ATOM 1986 C C . LYS B 1 80 ? 1.501 17.828 9.102 1 95.5 80 LYS B C 1
ATOM 1988 O O . LYS B 1 80 ? 0.623 18.594 8.695 1 95.5 80 LYS B O 1
ATOM 1993 N N . ALA B 1 81 ? 1.573 16.594 8.75 1 96.06 81 ALA B N 1
ATOM 1994 C CA . ALA B 1 81 ? 0.604 16.016 7.836 1 96.06 81 ALA B CA 1
ATOM 1995 C C . ALA B 1 81 ? -0.792 15.984 8.453 1 96.06 81 ALA B C 1
ATOM 1997 O O . ALA B 1 81 ? -1.776 16.328 7.789 1 96.06 81 ALA B O 1
ATOM 1998 N N . LEU B 1 82 ? -0.833 15.641 9.688 1 91.75 82 LEU B N 1
ATOM 1999 C CA . LEU B 1 82 ? -2.117 15.562 10.375 1 91.75 82 LEU B CA 1
ATOM 2000 C C . LEU B 1 82 ? -2.754 16.938 10.5 1 91.75 82 LEU B C 1
ATOM 2002 O O . LEU B 1 82 ? -3.965 17.094 10.32 1 91.75 82 LEU B O 1
ATOM 2006 N N . ARG B 1 83 ? -1.913 17.844 10.875 1 91.88 83 ARG B N 1
ATOM 2007 C CA . ARG B 1 83 ? -2.416 19.219 10.938 1 91.88 83 ARG B CA 1
ATOM 2008 C C . ARG B 1 83 ? -3.012 19.641 9.602 1 91.88 83 ARG B C 1
ATOM 2010 O O . ARG B 1 83 ? -4.105 20.203 9.555 1 91.88 83 ARG B O 1
ATOM 2017 N N . TYR B 1 84 ? -2.348 19.359 8.531 1 96.44 84 TYR B N 1
ATOM 2018 C CA . TYR B 1 84 ? -2.812 19.688 7.191 1 96.44 84 TYR B CA 1
ATOM 2019 C C . TYR B 1 84 ? -4.145 19 6.891 1 96.44 84 TYR B C 1
ATOM 2021 O O . TYR B 1 84 ? -5.066 19.641 6.375 1 96.44 84 TYR B O 1
ATOM 2029 N N . LEU B 1 85 ? -4.266 17.703 7.184 1 94.12 85 LEU B N 1
ATOM 2030 C CA . LEU B 1 85 ? -5.516 16.984 6.977 1 94.12 85 LEU B CA 1
ATOM 2031 C C . LEU B 1 85 ? -6.66 17.641 7.742 1 94.12 85 LEU B C 1
ATOM 2033 O O . LEU B 1 85 ? -7.734 17.875 7.18 1 94.12 85 LEU B O 1
ATOM 2037 N N . HIS B 1 86 ? -6.398 18 8.945 1 89.44 86 HIS B N 1
ATOM 2038 C CA . HIS B 1 86 ? -7.434 18.578 9.781 1 89.44 86 HIS B CA 1
ATOM 2039 C C . HIS B 1 86 ? -7.836 19.969 9.281 1 89.44 86 HIS B C 1
ATOM 2041 O O . HIS B 1 86 ? -9.016 20.328 9.312 1 89.44 86 HIS B O 1
ATOM 2047 N N . GLU B 1 87 ? -6.871 20.672 8.883 1 92.94 87 GLU B N 1
ATOM 2048 C CA . GLU B 1 87 ? -7.156 21.984 8.305 1 92.94 87 GLU B CA 1
ATOM 2049 C C . GLU B 1 87 ? -8.023 21.859 7.055 1 92.94 87 GLU B C 1
ATOM 2051 O O . GLU B 1 87 ? -8.703 22.812 6.668 1 92.94 87 GLU B O 1
ATOM 2056 N N . ASN B 1 88 ? -7.949 20.75 6.43 1 93.69 88 ASN B N 1
ATOM 2057 C CA . ASN B 1 88 ? -8.773 20.5 5.254 1 93.69 88 ASN B CA 1
ATOM 2058 C C . ASN B 1 88 ? -10 19.656 5.605 1 93.69 88 ASN B C 1
ATOM 2060 O O . ASN B 1 88 ? -10.641 19.078 4.723 1 93.69 88 ASN B O 1
ATOM 2064 N N . PHE B 1 89 ? -10.242 19.422 6.875 1 89.88 89 PHE B N 1
ATOM 2065 C CA . PHE B 1 89 ? -11.43 18.781 7.43 1 89.88 89 PHE B CA 1
ATOM 2066 C C . PHE B 1 89 ? -11.469 17.297 7.078 1 89.88 89 PHE B C 1
ATOM 2068 O O . PHE B 1 89 ? -12.523 16.766 6.746 1 89.88 89 PHE B O 1
ATOM 2075 N N . ILE B 1 90 ? -10.336 16.75 7.102 1 92.25 90 ILE B N 1
ATOM 2076 C CA . ILE B 1 90 ? -10.219 15.328 6.797 1 92.25 90 ILE B CA 1
ATOM 2077 C C . ILE B 1 90 ? -9.695 14.578 8.023 1 92.25 90 ILE B C 1
ATOM 2079 O O . ILE B 1 90 ? -8.719 15 8.641 1 92.25 90 ILE B O 1
ATOM 2083 N N . LEU B 1 91 ? -10.391 13.555 8.383 1 90.31 91 LEU B N 1
ATOM 2084 C CA . LEU B 1 91 ? -9.898 12.586 9.359 1 90.31 91 LEU B CA 1
ATOM 2085 C C . LEU B 1 91 ? -9.391 11.328 8.656 1 90.31 91 LEU B C 1
ATOM 2087 O O . LEU B 1 91 ? -10.125 10.695 7.891 1 90.31 91 LEU B O 1
ATOM 2091 N N . HIS B 1 92 ? -8.148 11 8.836 1 91.31 92 HIS B N 1
ATOM 2092 C CA . HIS B 1 92 ? -7.586 9.828 8.172 1 91.31 92 HIS B CA 1
ATOM 2093 C C . HIS B 1 92 ? -8.234 8.547 8.68 1 91.31 92 HIS B C 1
ATOM 2095 O O . HIS B 1 92 ? -8.594 7.672 7.883 1 91.31 92 HIS B O 1
ATOM 2101 N N . ARG B 1 93 ? -8.258 8.289 10.078 1 84.5 93 ARG B N 1
ATOM 2102 C CA . ARG B 1 93 ? -8.992 7.293 10.844 1 84.5 93 ARG B CA 1
ATOM 2103 C C . ARG B 1 93 ? -8.266 5.949 10.836 1 84.5 93 ARG B C 1
ATOM 2105 O O . ARG B 1 93 ? -8.695 5 11.492 1 84.5 93 ARG B O 1
ATOM 2112 N N . ASP B 1 94 ? -7.223 5.777 10.172 1 82 94 ASP B N 1
ATOM 2113 C CA . ASP B 1 94 ? -6.488 4.516 10.141 1 82 94 ASP B CA 1
ATOM 2114 C C . ASP B 1 94 ? -4.98 4.758 10.094 1 82 94 ASP B C 1
ATOM 2116 O O . ASP B 1 94 ? -4.273 4.164 9.281 1 82 94 ASP B O 1
ATOM 2120 N N . LEU B 1 95 ? -4.543 5.676 10.836 1 85.88 95 LEU B N 1
ATOM 2121 C CA . LEU B 1 95 ? -3.113 5.949 10.906 1 85.88 95 LEU B CA 1
ATOM 2122 C C . LEU B 1 95 ? -2.389 4.855 11.688 1 85.88 95 LEU B C 1
ATOM 2124 O O . LEU B 1 95 ? -2.719 4.586 12.844 1 85.88 95 LEU B O 1
ATOM 2128 N N . LYS B 1 96 ? -1.535 4.078 11.047 1 79.25 96 LYS B N 1
ATOM 2129 C CA . LYS B 1 96 ? -0.688 3.018 11.586 1 79.25 96 LYS B CA 1
ATOM 2130 C C . LYS B 1 96 ? 0.631 2.93 10.82 1 79.25 96 LYS B C 1
ATOM 2132 O O . LYS B 1 96 ? 0.787 3.547 9.766 1 79.25 96 LYS B O 1
ATOM 2137 N N . VAL B 1 97 ? 1.58 2.254 11.305 1 82.69 97 VAL B N 1
ATOM 2138 C CA . VAL B 1 97 ? 2.926 2.199 10.742 1 82.69 97 VAL B CA 1
ATOM 2139 C C . VAL B 1 97 ? 2.871 1.638 9.328 1 82.69 97 VAL B C 1
ATOM 2141 O O . VAL B 1 97 ? 3.588 2.105 8.438 1 82.69 97 VAL B O 1
ATOM 2144 N N . SER B 1 98 ? 1.931 0.66 9.086 1 80.38 98 SER B N 1
ATOM 2145 C CA . SER B 1 98 ? 1.841 0.002 7.785 1 80.38 98 SER B CA 1
ATOM 2146 C C . SER B 1 98 ? 1.278 0.944 6.727 1 80.38 98 SER B C 1
ATOM 2148 O O . SER B 1 98 ? 1.35 0.656 5.527 1 80.38 98 SER B O 1
ATOM 2150 N N . ASN B 1 99 ? 0.74 2.111 7.223 1 88.75 99 ASN B N 1
ATOM 2151 C CA . ASN B 1 99 ? 0.201 3.094 6.289 1 88.75 99 ASN B CA 1
ATOM 2152 C C . ASN B 1 99 ? 1.133 4.293 6.137 1 88.75 99 ASN B C 1
ATOM 2154 O O . ASN B 1 99 ? 0.711 5.359 5.684 1 88.75 99 ASN B O 1
ATOM 2158 N N . LEU B 1 100 ? 2.391 4.09 6.609 1 91.69 100 LEU B N 1
ATOM 2159 C CA . LEU B 1 100 ? 3.426 5.109 6.457 1 91.69 100 LEU B CA 1
ATOM 2160 C C . LEU B 1 100 ? 4.504 4.645 5.484 1 91.69 100 LEU B C 1
ATOM 2162 O O . LEU B 1 100 ? 4.992 3.516 5.586 1 91.69 100 LEU B O 1
ATOM 2166 N N . LEU B 1 101 ? 4.801 5.543 4.582 1 93.88 101 LEU B N 1
ATOM 2167 C CA . LEU B 1 101 ? 5.879 5.316 3.623 1 93.88 101 LEU B CA 1
ATOM 2168 C C . LEU B 1 101 ? 7.051 6.254 3.891 1 93.88 101 LEU B C 1
ATOM 2170 O O . LEU B 1 101 ? 6.906 7.254 4.598 1 93.88 101 LEU B O 1
ATOM 2174 N N . MET B 1 102 ? 8.18 5.863 3.406 1 92.5 102 MET B N 1
ATOM 2175 C CA . MET B 1 102 ? 9.375 6.684 3.574 1 92.5 102 MET B CA 1
ATOM 2176 C C . MET B 1 102 ? 10.195 6.719 2.291 1 92.5 102 MET B C 1
ATOM 2178 O O . MET B 1 102 ? 10.438 5.68 1.676 1 92.5 102 MET B O 1
ATOM 2182 N N . THR B 1 103 ? 10.555 7.906 1.909 1 91.06 103 THR B N 1
ATOM 2183 C CA . THR B 1 103 ? 11.445 8.039 0.758 1 91.06 103 THR B CA 1
ATOM 2184 C C . THR B 1 103 ? 12.898 7.84 1.17 1 91.06 103 THR B C 1
ATOM 2186 O O . THR B 1 103 ? 13.219 7.82 2.361 1 91.06 103 THR B O 1
ATOM 2189 N N . ASP B 1 104 ? 13.75 7.688 0.203 1 85.06 104 ASP B N 1
ATOM 2190 C CA . ASP B 1 104 ? 15.172 7.473 0.456 1 85.06 104 ASP B CA 1
ATOM 2191 C C . ASP B 1 104 ? 15.797 8.688 1.147 1 85.06 104 ASP B C 1
ATOM 2193 O O . ASP B 1 104 ? 16.828 8.57 1.8 1 85.06 104 ASP B O 1
ATOM 2197 N N . LYS B 1 105 ? 15.109 9.789 1.033 1 86.94 105 LYS B N 1
ATOM 2198 C CA . LYS B 1 105 ? 15.625 11.016 1.625 1 86.94 105 LYS B CA 1
ATOM 2199 C C . LYS B 1 105 ? 15.086 11.211 3.041 1 86.94 105 LYS B C 1
ATOM 2201 O O . LYS B 1 105 ? 15.305 12.258 3.654 1 86.94 105 LYS B O 1
ATOM 2206 N N . GLY B 1 106 ? 14.328 10.281 3.484 1 89.44 106 GLY B N 1
ATOM 2207 C CA . GLY B 1 106 ? 13.859 10.328 4.859 1 89.44 106 GLY B CA 1
ATOM 2208 C C . GLY B 1 106 ? 12.539 11.062 5.016 1 89.44 106 GLY B C 1
ATOM 2209 O O . GLY B 1 106 ? 12.18 11.469 6.125 1 89.44 106 GLY B O 1
ATOM 2210 N N . CYS B 1 107 ? 11.875 11.266 3.943 1 94.56 107 CYS B N 1
ATOM 2211 C CA . CYS B 1 107 ? 10.57 11.914 3.986 1 94.56 107 CYS B CA 1
ATOM 2212 C C . CYS B 1 107 ? 9.469 10.898 4.281 1 94.56 107 CYS B C 1
ATOM 2214 O O . CYS B 1 107 ? 9.32 9.914 3.555 1 94.56 107 CYS B O 1
ATOM 2216 N N . VAL B 1 108 ? 8.727 11.141 5.344 1 94.38 108 VAL B N 1
ATOM 2217 C CA . VAL B 1 108 ? 7.629 10.266 5.715 1 94.38 108 VAL B CA 1
ATOM 2218 C C . VAL B 1 108 ? 6.344 10.727 5.035 1 94.38 108 VAL B C 1
ATOM 2220 O O . VAL B 1 108 ? 6.051 11.922 4.996 1 94.38 108 VAL B O 1
ATOM 2223 N N . LYS B 1 109 ? 5.605 9.781 4.504 1 96.81 109 LYS B N 1
ATOM 2224 C CA . LYS B 1 109 ? 4.355 10.117 3.83 1 96.81 109 LYS B CA 1
ATOM 2225 C C . LYS B 1 109 ? 3.217 9.211 4.293 1 96.81 109 LYS B C 1
ATOM 2227 O O . LYS B 1 109 ? 3.385 7.996 4.383 1 96.81 109 LYS B O 1
ATOM 2232 N N . ILE B 1 110 ? 2.098 9.812 4.637 1 95.19 110 ILE B N 1
ATOM 2233 C CA . ILE B 1 110 ? 0.897 9.055 4.977 1 95.19 110 ILE B CA 1
ATOM 2234 C C . ILE B 1 110 ? 0.253 8.508 3.705 1 95.19 110 ILE B C 1
ATOM 2236 O O . ILE B 1 110 ? 0.136 9.219 2.705 1 95.19 110 ILE B O 1
ATOM 2240 N N . ALA B 1 111 ? -0.034 7.242 3.736 1 94.62 111 ALA B N 1
ATOM 2241 C CA . ALA B 1 111 ? -0.716 6.586 2.625 1 94.62 111 ALA B CA 1
ATOM 2242 C C . ALA B 1 111 ? -1.998 5.902 3.092 1 94.62 111 ALA B C 1
ATOM 2244 O O . ALA B 1 111 ? -2.342 5.957 4.277 1 94.62 111 ALA B O 1
ATOM 2245 N N . ASP B 1 112 ? -2.746 5.305 2.225 1 91 112 ASP B N 1
ATOM 2246 C CA . ASP B 1 112 ? -3.965 4.535 2.459 1 91 112 ASP B CA 1
ATOM 2247 C C . ASP B 1 112 ? -5.031 5.391 3.139 1 91 112 ASP B C 1
ATOM 2249 O O . ASP B 1 112 ? -5.066 5.492 4.367 1 91 112 ASP B O 1
ATOM 2253 N N . PHE B 1 113 ? -5.93 5.906 2.473 1 93.56 113 PHE B N 1
ATOM 2254 C CA . PHE B 1 113 ? -7.008 6.75 2.975 1 93.56 113 PHE B CA 1
ATOM 2255 C C . PHE B 1 113 ? -8.352 6.035 2.871 1 93.56 113 PHE B C 1
ATOM 2257 O O . PHE B 1 113 ? -9.383 6.676 2.67 1 93.56 113 PHE B O 1
ATOM 2264 N N . GLY B 1 114 ? -8.281 4.793 2.994 1 89.94 114 GLY B N 1
ATOM 2265 C CA . GLY B 1 114 ? -9.461 3.959 2.816 1 89.94 114 GLY B CA 1
ATOM 2266 C C . GLY B 1 114 ? -10.555 4.254 3.822 1 89.94 114 GLY B C 1
ATOM 2267 O O . GLY B 1 114 ? -11.742 4.121 3.512 1 89.94 114 GLY B O 1
ATOM 2268 N N . LEU B 1 115 ? -10.227 4.695 4.996 1 87.69 115 LEU B N 1
ATOM 2269 C CA . LEU B 1 115 ? -11.211 4.941 6.047 1 87.69 115 LEU B CA 1
ATOM 2270 C C . LEU B 1 115 ? -11.383 6.438 6.293 1 87.69 115 LEU B C 1
ATOM 2272 O O . LEU B 1 115 ? -12.156 6.84 7.164 1 87.69 115 LEU B O 1
ATOM 2276 N N . ALA B 1 116 ? -10.672 7.203 5.492 1 91 116 ALA B N 1
ATOM 2277 C CA . ALA B 1 116 ? -10.703 8.648 5.695 1 91 116 ALA B CA 1
ATOM 2278 C C . ALA B 1 116 ? -12.102 9.203 5.438 1 91 116 ALA B C 1
ATOM 2280 O O . ALA B 1 116 ? -12.859 8.648 4.641 1 91 116 ALA B O 1
ATOM 2281 N N . ARG B 1 117 ? -12.359 10.297 6.188 1 89.56 117 ARG B N 1
ATOM 2282 C CA . ARG B 1 117 ? -13.648 10.969 6.059 1 89.56 117 ARG B CA 1
ATOM 2283 C C . ARG B 1 117 ? -13.492 12.484 6.133 1 89.56 117 ARG B C 1
ATOM 2285 O O . ARG B 1 117 ? -12.688 12.992 6.91 1 89.56 117 ARG B O 1
ATOM 2292 N N . LYS B 1 118 ? -14.273 13.062 5.285 1 89.31 118 LYS B N 1
ATOM 2293 C CA . LYS B 1 118 ? -14.43 14.5 5.445 1 89.31 118 LYS B CA 1
ATOM 2294 C C . LYS B 1 118 ? -15.484 14.828 6.5 1 89.31 118 LYS B C 1
ATOM 2296 O O . LYS B 1 118 ? -16.469 14.109 6.637 1 89.31 118 LYS B O 1
ATOM 2301 N N . TYR B 1 119 ? -15.203 15.82 7.289 1 79.06 119 TYR B N 1
ATOM 2302 C CA . TYR B 1 119 ? -16.203 16.25 8.258 1 79.06 119 TYR B CA 1
ATOM 2303 C C . TYR B 1 119 ? -16.484 17.734 8.125 1 79.06 119 TYR B C 1
ATOM 2305 O O . TYR B 1 119 ? -15.672 18.484 7.59 1 79.06 119 TYR B O 1
ATOM 2313 N N . ALA B 1 120 ? -17.844 18 7.973 1 64.06 120 ALA B N 1
ATOM 2314 C CA . ALA B 1 120 ? -18.281 19.391 7.938 1 64.06 120 ALA B CA 1
ATOM 2315 C C . ALA B 1 120 ? -18.641 19.906 9.336 1 64.06 120 ALA B C 1
ATOM 2317 O O . ALA B 1 120 ? -19.047 19.125 10.195 1 64.06 120 ALA B O 1
ATOM 2318 N N . PHE B 1 121 ? -18.109 21.016 9.656 1 50.88 121 PHE B N 1
ATOM 2319 C CA . PHE B 1 121 ? -18.562 21.656 10.891 1 50.88 121 PHE B CA 1
ATOM 2320 C C . PHE B 1 121 ? -20.078 21.766 10.906 1 50.88 121 PHE B C 1
ATOM 2322 O O . PHE B 1 121 ? -20.703 22.016 9.875 1 50.88 121 PHE B O 1
ATOM 2329 N N . PRO B 1 122 ? -20.781 21 11.836 1 45.12 122 PRO B N 1
ATOM 2330 C CA . PRO B 1 122 ? -22.219 21.297 11.922 1 45.12 122 PRO B CA 1
ATOM 2331 C C . PRO B 1 122 ? -22.531 22.781 11.734 1 45.12 122 PRO B C 1
ATOM 2333 O O . PRO B 1 122 ? -21.906 23.625 12.383 1 45.12 122 PRO B O 1
ATOM 2336 N N . GLU B 1 123 ? -22.766 23.297 10.648 1 42.62 123 GLU B N 1
ATOM 2337 C CA . GLU B 1 123 ? -23.391 24.594 10.898 1 42.62 123 GLU B CA 1
ATOM 2338 C C . GLU B 1 123 ? -24.359 24.516 12.086 1 42.62 123 GLU B C 1
ATOM 2340 O O . GLU B 1 123 ? -24.438 25.438 12.891 1 42.62 123 GLU B O 1
ATOM 2345 N N . GLN B 1 124 ? -25.75 23.875 11.844 1 40.12 124 GLN B N 1
ATOM 2346 C CA . GLN B 1 124 ? -26.875 23.969 12.758 1 40.12 124 GLN B CA 1
ATOM 2347 C C . GLN B 1 124 ? -26.656 23.109 14 1 40.12 124 GLN B C 1
ATOM 2349 O O . GLN B 1 124 ? -25.938 22.109 13.953 1 40.12 124 GLN B O 1
ATOM 2354 N N . PRO B 1 125 ? -27.219 23.531 15.328 1 38.22 125 PRO B N 1
ATOM 2355 C CA . PRO B 1 125 ? -27.359 22.812 16.609 1 38.22 125 PRO B CA 1
ATOM 2356 C C . PRO B 1 125 ? -27.75 21.359 16.438 1 38.22 125 PRO B C 1
ATOM 2358 O O . PRO B 1 125 ? -28.891 21.062 16.078 1 38.22 125 PRO B O 1
ATOM 2361 N N . MET B 1 126 ? -27.328 20.641 15.547 1 34.91 126 MET B N 1
ATOM 2362 C CA . MET B 1 126 ? -27.906 19.312 15.391 1 34.91 126 MET B CA 1
ATOM 2363 C C . MET B 1 126 ? -27.859 18.547 16.703 1 34.91 126 MET B C 1
ATOM 2365 O O . MET B 1 126 ? -27.016 18.797 17.562 1 34.91 126 MET B O 1
ATOM 2369 N N . THR B 1 127 ? -29.031 17.781 17.031 1 33.03 127 THR B N 1
ATOM 2370 C CA . THR B 1 127 ? -29.266 16.859 18.141 1 33.03 127 THR B CA 1
ATOM 2371 C C . THR B 1 127 ? -28.078 15.922 18.328 1 33.03 127 THR B C 1
ATOM 2373 O O . THR B 1 127 ? -27.375 15.594 17.375 1 33.03 127 THR B O 1
ATOM 2376 N N . PRO B 1 128 ? -27.703 15.578 19.562 1 33.22 128 PRO B N 1
ATOM 2377 C CA . PRO B 1 128 ? -26.594 14.789 20.125 1 33.22 128 PRO B CA 1
ATOM 2378 C C . PRO B 1 128 ? -26.469 13.414 19.469 1 33.22 128 PRO B C 1
ATOM 2380 O O . PRO B 1 128 ? -25.844 12.508 20.031 1 33.22 128 PRO B O 1
ATOM 2383 N N . ARG B 1 129 ? -27.031 13.117 18.328 1 32.09 129 ARG B N 1
ATOM 2384 C CA . ARG B 1 129 ? -27.047 11.672 18.125 1 32.09 129 ARG B CA 1
ATOM 2385 C C . ARG B 1 129 ? -25.656 11.078 18.297 1 32.09 129 ARG B C 1
ATOM 2387 O O . ARG B 1 129 ? -24.656 11.781 18.141 1 32.09 129 ARG B O 1
ATOM 2394 N N . VAL B 1 130 ? -25.609 9.703 18.594 1 31.94 130 VAL B N 1
ATOM 2395 C CA . VAL B 1 130 ? -24.766 8.648 19.141 1 31.94 130 VAL B CA 1
ATOM 2396 C C . VAL B 1 130 ? -23.562 8.414 18.219 1 31.94 130 VAL B C 1
ATOM 2398 O O . VAL B 1 130 ? -22.797 7.477 18.422 1 31.94 130 VAL B O 1
ATOM 2401 N N . VAL B 1 131 ? -23.344 9.289 17.359 1 29.39 131 VAL B N 1
ATOM 2402 C CA . VAL B 1 131 ? -22.547 8.617 16.359 1 29.39 131 VAL B CA 1
ATOM 2403 C C . VAL B 1 131 ? -21.219 8.164 16.969 1 29.39 131 VAL B C 1
ATOM 2405 O O . VAL B 1 131 ? -20.344 7.641 16.266 1 29.39 131 VAL B O 1
ATOM 2408 N N . THR B 1 132 ? -20.906 8.633 18.266 1 31.06 132 THR B N 1
ATOM 2409 C CA . THR B 1 132 ? -19.469 8.648 18.469 1 31.06 132 THR B CA 1
ATOM 2410 C C . THR B 1 132 ? -18.938 7.23 18.672 1 31.06 132 THR B C 1
ATOM 2412 O O . THR B 1 132 ? -19.078 6.652 19.75 1 31.06 132 THR B O 1
ATOM 2415 N N . LEU B 1 133 ? -19.531 6.23 18.094 1 28.42 133 LEU B N 1
ATOM 2416 C CA . LEU B 1 133 ? -19.094 4.938 18.594 1 28.42 133 LEU B CA 1
ATOM 2417 C C . LEU B 1 133 ? -17.578 4.867 18.656 1 28.42 133 LEU B C 1
ATOM 2419 O O . LEU B 1 133 ? -17 3.824 19 1 28.42 133 LEU B O 1
ATOM 2423 N N . TRP B 1 134 ? -16.859 5.598 17.938 1 29.33 134 TRP B N 1
ATOM 2424 C CA . TRP B 1 134 ? -15.492 5.098 17.828 1 29.33 134 TRP B 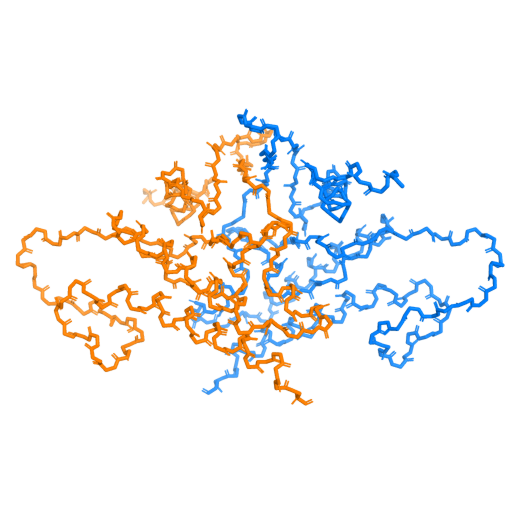CA 1
ATOM 2425 C C . TRP B 1 134 ? -14.828 5.031 19.203 1 29.33 134 TRP B C 1
ATOM 2427 O O . TRP B 1 134 ? -15.258 5.715 20.141 1 29.33 134 TRP B O 1
ATOM 2437 N N . TYR B 1 135 ? -13.758 4.184 19.469 1 30.75 135 TYR B N 1
ATOM 2438 C CA . TYR B 1 135 ? -13.047 3.914 20.719 1 30.75 135 TYR B CA 1
ATOM 2439 C C . TYR B 1 135 ? -12.719 5.211 21.453 1 30.75 135 TYR B C 1
ATOM 2441 O O . TYR B 1 135 ? -12.102 6.117 20.875 1 30.75 135 TYR B O 1
ATOM 2449 N N . ARG B 1 136 ? -13.586 5.648 22.312 1 28.77 136 ARG B N 1
ATOM 2450 C CA . ARG B 1 136 ? -13.602 6.762 23.266 1 28.77 136 ARG B CA 1
ATOM 2451 C C . ARG B 1 136 ? -12.367 6.727 24.156 1 28.77 136 ARG B C 1
ATOM 2453 O O . ARG B 1 136 ? -12.219 5.812 24.969 1 28.77 136 ARG B O 1
ATOM 2460 N N . ALA B 1 137 ? -11.148 7.035 23.797 1 30.95 137 ALA B N 1
ATOM 2461 C CA . ALA B 1 137 ? -10.453 7.453 25.016 1 30.95 137 ALA B CA 1
ATOM 2462 C C . ALA B 1 137 ? -11.328 8.375 25.859 1 30.95 137 ALA B C 1
ATOM 2464 O O . ALA B 1 137 ? -12.227 9.039 25.328 1 30.95 137 ALA B O 1
ATOM 2465 N N . PRO B 1 138 ? -11.297 8.375 27.219 1 30.64 138 PRO B N 1
ATOM 2466 C CA . PRO B 1 138 ? -12.203 9.117 28.109 1 30.64 138 PRO B CA 1
ATOM 2467 C C . PRO B 1 138 ? -12.578 10.492 27.562 1 30.64 138 PRO B C 1
ATOM 2469 O O . PRO B 1 138 ? -13.727 10.922 27.688 1 30.64 138 PRO B O 1
ATOM 2472 N N . GLU B 1 139 ? -11.508 11.336 27.438 1 30.88 139 GLU B N 1
ATOM 2473 C CA . GLU B 1 139 ? -11.812 12.766 27.391 1 30.88 139 GLU B CA 1
ATOM 2474 C C . GLU B 1 139 ? -12.531 13.125 26.094 1 30.88 139 GLU B C 1
ATOM 2476 O O . GLU B 1 139 ? -12.867 14.289 25.859 1 30.88 139 GLU B O 1
ATOM 2481 N N . LEU B 1 140 ? -12.531 12.258 25.172 1 32.78 140 LEU B N 1
ATOM 2482 C CA . LEU B 1 140 ? -12.883 12.766 23.844 1 32.78 140 LEU B CA 1
ATOM 2483 C C . LEU B 1 140 ? -14.375 13.047 23.766 1 32.78 140 LEU B C 1
ATOM 2485 O O . LEU B 1 140 ? -14.859 13.531 22.734 1 32.78 140 LEU B O 1
ATOM 2489 N N . LEU B 1 141 ? -15.164 12.359 24.469 1 28 141 LEU B N 1
ATOM 2490 C CA . LEU B 1 141 ? -16.578 12.609 24.188 1 28 141 LEU B CA 1
ATOM 2491 C C . LEU B 1 141 ? -16.922 14.078 24.391 1 28 141 LEU B C 1
ATOM 2493 O O . LEU B 1 141 ? -18.094 14.453 24.391 1 28 141 LEU B O 1
ATOM 2497 N N . LEU B 1 142 ? -16.125 14.828 25.094 1 30 142 LEU B N 1
ATOM 2498 C CA . LEU B 1 142 ? -16.797 16.125 25.188 1 30 142 LEU B CA 1
ATOM 2499 C C . LEU B 1 142 ? -16.922 16.766 23.812 1 30 142 LEU B C 1
ATOM 2501 O O . LEU B 1 142 ? -16.141 16.469 22.906 1 30 142 LEU B O 1
ATOM 2505 N N . GLY B 1 143 ? -17.906 17.531 23.359 1 33.69 143 GLY B N 1
ATOM 2506 C CA . GLY B 1 143 ? -18.453 18.281 22.234 1 33.69 143 GLY B CA 1
ATOM 2507 C C . GLY B 1 143 ? -17.375 18.922 21.375 1 33.69 143 GLY B C 1
ATOM 2508 O O . GLY B 1 143 ? -17.688 19.75 20.516 1 33.69 143 GLY B O 1
ATOM 2509 N N . SER B 1 144 ? -16.062 19.156 21.797 1 32.84 144 SER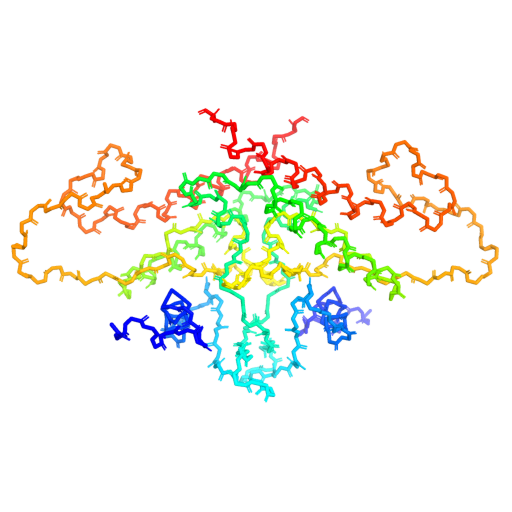 B N 1
ATOM 2510 C CA . SER B 1 144 ? -15.148 20.125 21.203 1 32.84 144 SER B CA 1
ATOM 2511 C C . SER B 1 144 ? -14.469 19.531 19.969 1 32.84 144 SER B C 1
ATOM 2513 O O . SER B 1 144 ? -14.211 18.328 19.906 1 32.84 144 SER B O 1
ATOM 2515 N N . LYS B 1 145 ? -14.328 20.219 18.719 1 38.38 145 LYS B N 1
ATOM 2516 C CA . LYS B 1 145 ? -13.586 20.125 17.469 1 38.38 145 LYS B CA 1
ATOM 2517 C C . LYS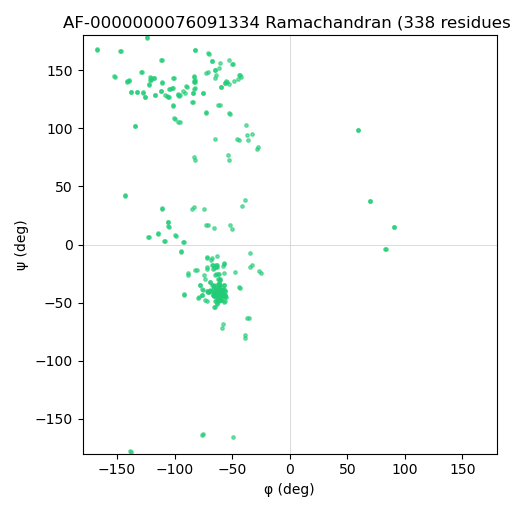 B 1 145 ? -12.258 19.406 17.672 1 38.38 145 LYS B C 1
ATOM 2519 O O . LYS B 1 145 ? -11.609 19 16.703 1 38.38 145 LYS B O 1
ATOM 2524 N N . THR B 1 146 ? -11.672 19.328 18.812 1 38.06 146 THR B N 1
ATOM 2525 C CA . THR B 1 146 ? -10.305 18.906 19.109 1 38.06 146 THR B CA 1
ATOM 2526 C C . THR B 1 146 ? -10.227 17.375 19.172 1 38.06 146 THR B C 1
ATOM 2528 O O . THR B 1 146 ? -9.133 16.797 19.078 1 38.06 146 THR B O 1
ATOM 2531 N N . GLN B 1 147 ? -11.211 16.656 19.391 1 40.78 147 GLN B N 1
ATOM 2532 C CA . GLN B 1 147 ? -11.078 15.25 19.734 1 40.78 147 GLN B CA 1
ATOM 2533 C C . GLN B 1 147 ? -10.82 14.398 18.5 1 40.78 147 GLN B C 1
ATOM 2535 O O . GLN B 1 147 ? -10.055 13.438 18.547 1 40.78 147 GLN B O 1
ATOM 2540 N N . THR B 1 148 ? -11.523 14.594 17.422 1 44.97 148 THR B N 1
ATOM 2541 C CA . THR B 1 148 ? -11.367 13.773 16.234 1 44.97 148 THR B CA 1
ATOM 2542 C C . THR B 1 148 ? -9.93 13.805 15.727 1 44.97 148 THR B C 1
ATOM 2544 O O . THR B 1 148 ? -9.398 12.797 15.266 1 44.97 148 THR B O 1
ATOM 2547 N N . THR B 1 149 ? -9.344 14.852 15.867 1 45.12 149 THR B N 1
ATOM 2548 C CA . THR B 1 149 ? -7.934 14.992 15.516 1 45.12 149 THR B CA 1
ATOM 2549 C C . THR B 1 149 ? -7.062 14.125 16.422 1 45.12 149 THR B C 1
ATOM 2551 O O . THR B 1 149 ? -6.027 13.617 15.992 1 45.12 149 THR B O 1
ATOM 2554 N N . ALA B 1 150 ? -7.586 13.773 17.531 1 46.25 150 ALA B N 1
ATOM 2555 C CA . ALA B 1 150 ? -6.82 13.039 18.531 1 46.25 150 ALA B CA 1
ATOM 2556 C C . ALA B 1 150 ? -6.656 11.578 18.141 1 46.25 150 ALA B C 1
ATOM 2558 O O . ALA B 1 150 ? -5.594 10.984 18.344 1 46.25 150 ALA B O 1
ATOM 2559 N N . LEU B 1 151 ? -7.633 11.039 17.594 1 47.81 151 LEU B N 1
ATOM 2560 C CA . LEU B 1 151 ? -7.539 9.633 17.234 1 47.81 151 LEU B CA 1
ATOM 2561 C C . LEU B 1 151 ? -6.406 9.398 16.25 1 47.81 151 LEU B C 1
ATOM 2563 O O . LEU B 1 151 ? -5.641 8.438 16.375 1 47.81 151 LEU B O 1
ATOM 2567 N N . ASP B 1 152 ? -6.332 10.156 15.273 1 52.81 152 ASP B N 1
ATOM 2568 C CA . ASP B 1 152 ? -5.227 10 14.336 1 52.81 152 ASP B CA 1
ATOM 2569 C C . ASP B 1 152 ? -3.883 10.219 15.031 1 52.81 152 ASP B C 1
ATOM 2571 O O . ASP B 1 152 ? -2.908 9.523 14.742 1 52.81 152 ASP B O 1
ATOM 2575 N N . MET B 1 153 ? -3.975 11.07 15.945 1 50.41 153 MET B N 1
ATOM 2576 C CA . MET B 1 153 ? -2.705 11.406 16.594 1 50.41 153 MET B CA 1
ATOM 2577 C C . MET B 1 153 ? -2.27 10.305 17.547 1 50.41 153 MET B C 1
ATOM 2579 O O . MET B 1 153 ? -1.085 9.969 17.625 1 50.41 153 MET B O 1
ATOM 2583 N N . TRP B 1 154 ? -3.211 9.82 18.297 1 46.47 154 TRP B N 1
ATOM 2584 C CA . TRP B 1 154 ? -2.844 8.812 19.297 1 46.47 154 TRP B CA 1
ATOM 2585 C C . TRP B 1 154 ? -2.289 7.562 18.609 1 46.47 154 TRP B C 1
ATOM 2587 O O . TRP B 1 154 ? -1.296 6.992 19.062 1 46.47 154 TRP B O 1
ATOM 2597 N N . SER B 1 155 ? -2.922 7.164 17.562 1 48.88 155 SER B N 1
ATOM 2598 C CA . SER B 1 155 ? -2.414 5.98 16.875 1 48.88 155 SER B CA 1
ATOM 2599 C C . SER B 1 155 ? -1.001 6.207 16.359 1 48.88 155 SER B C 1
ATOM 2601 O O . SER B 1 155 ? -0.152 5.316 16.438 1 48.88 155 SER B O 1
ATOM 2603 N N . ALA B 1 156 ? -0.819 7.316 15.883 1 51.97 156 ALA B N 1
ATOM 2604 C CA . ALA B 1 156 ? 0.497 7.656 15.344 1 51.97 156 ALA B CA 1
ATOM 2605 C C . ALA B 1 156 ? 1.554 7.648 16.453 1 51.97 156 ALA B C 1
ATOM 2607 O O . ALA B 1 156 ? 2.66 7.141 16.25 1 51.97 156 ALA B O 1
ATOM 2608 N N . ILE B 1 157 ? 1.255 8.305 17.562 1 49.91 157 ILE B N 1
ATOM 2609 C CA . ILE B 1 157 ? 2.203 8.406 18.672 1 49.91 157 ILE B CA 1
ATOM 2610 C C . ILE B 1 157 ? 2.473 7.012 19.234 1 49.91 157 ILE B C 1
ATOM 2612 O O . ILE B 1 157 ? 3.625 6.652 19.484 1 49.91 157 ILE B O 1
ATOM 2616 N N . THR B 1 158 ? 1.398 6.324 19.516 1 48.94 158 THR B N 1
ATOM 2617 C CA . THR B 1 158 ? 1.6 5.016 20.125 1 48.94 158 THR B CA 1
ATOM 2618 C C . THR B 1 158 ? 2.4 4.105 19.188 1 48.94 158 THR B C 1
ATOM 2620 O O . THR B 1 158 ? 3.295 3.387 19.641 1 48.94 158 THR B O 1
ATOM 2623 N N . LYS B 1 159 ? 2.088 4.219 17.984 1 49.06 159 LYS B N 1
ATOM 2624 C CA . LYS B 1 159 ? 2.838 3.387 17.047 1 49.06 159 LYS B CA 1
ATOM 2625 C C . LYS B 1 159 ? 4.273 3.883 16.891 1 49.06 159 LYS B C 1
ATOM 2627 O O . LYS B 1 159 ? 5.207 3.084 16.844 1 49.06 159 LYS B O 1
ATOM 2632 N N . ALA B 1 160 ? 4.359 5.172 16.859 1 51.78 160 ALA B N 1
ATOM 2633 C CA . ALA B 1 160 ? 5.707 5.738 16.828 1 51.78 160 ALA B CA 1
ATOM 2634 C C . ALA B 1 160 ? 6.484 5.348 18.094 1 51.78 160 ALA B C 1
ATOM 2636 O O . ALA B 1 160 ? 7.684 5.074 18.031 1 51.78 160 ALA B O 1
ATOM 2637 N N . ALA B 1 161 ? 5.793 5.477 19.156 1 48.44 161 ALA B N 1
ATOM 2638 C CA . ALA B 1 161 ? 6.43 5.035 20.391 1 48.44 161 ALA B CA 1
ATOM 2639 C C . ALA B 1 161 ? 6.812 3.559 20.312 1 48.44 161 ALA B C 1
ATOM 2641 O O . ALA B 1 161 ? 7.879 3.162 20.781 1 48.44 161 ALA B O 1
ATOM 2642 N N . ILE B 1 162 ? 5.996 2.82 19.812 1 48.62 162 ILE B N 1
ATOM 2643 C CA . ILE B 1 162 ? 6.289 1.398 19.672 1 48.62 162 ILE B CA 1
ATOM 2644 C C . ILE B 1 162 ? 7.461 1.207 18.703 1 48.62 162 ILE B C 1
ATOM 2646 O O . ILE B 1 162 ? 8.359 0.401 18.969 1 48.62 162 ILE B O 1
ATOM 2650 N N . ILE B 1 163 ? 7.414 1.923 17.641 1 49.69 163 ILE B N 1
ATOM 2651 C CA . ILE B 1 163 ? 8.516 1.831 16.703 1 49.69 163 ILE B CA 1
ATOM 2652 C C . ILE B 1 163 ? 9.828 2.205 17.391 1 49.69 163 ILE B C 1
ATOM 2654 O O . ILE B 1 163 ? 10.859 1.578 17.156 1 49.69 163 ILE B O 1
ATOM 2658 N N . SER B 1 164 ? 9.734 3.207 18.125 1 48.03 164 SER B N 1
ATOM 2659 C CA . SER B 1 164 ? 10.914 3.58 18.891 1 48.03 164 SER B CA 1
ATOM 2660 C C . SER B 1 164 ? 11.312 2.469 19.859 1 48.03 164 SER B C 1
ATOM 2662 O O . SER B 1 164 ? 12.5 2.238 20.094 1 48.03 164 SER B O 1
ATOM 2664 N N . LYS B 1 165 ? 10.344 1.988 20.578 1 45.66 165 LYS B N 1
ATOM 2665 C CA . LYS B 1 165 ? 10.625 0.97 21.578 1 45.66 165 LYS B CA 1
ATOM 2666 C C . LYS B 1 165 ? 10.953 -0.37 20.922 1 45.66 165 LYS B C 1
ATOM 2668 O O . LYS B 1 165 ? 11.758 -1.142 21.453 1 45.66 165 LYS B O 1
ATOM 2673 N N . LEU B 1 166 ? 10.219 -0.841 20.016 1 43.44 166 LEU B N 1
ATOM 2674 C CA . LEU B 1 166 ? 10.5 -2.146 19.438 1 43.44 166 LEU B CA 1
ATOM 2675 C C . LEU B 1 166 ? 11.914 -2.191 18.859 1 43.44 166 LEU B C 1
ATOM 2677 O O . LEU B 1 166 ? 12.508 -3.266 18.75 1 43.44 166 LEU B O 1
ATOM 2681 N N . GLY B 1 167 ? 12.461 -1.266 18.266 1 41.12 167 GLY B N 1
ATOM 2682 C CA . GLY B 1 167 ? 13.906 -1.354 18.141 1 41.12 167 GLY B CA 1
ATOM 2683 C C . GLY B 1 167 ? 14.602 -1.792 19.406 1 41.12 167 GLY B C 1
ATOM 2684 O O . GLY B 1 167 ? 15.672 -2.4 19.359 1 41.12 167 GLY B O 1
ATOM 2685 N N . ASN B 1 168 ? 14.062 -1.297 20.5 1 38.75 168 ASN B N 1
ATOM 2686 C CA . ASN B 1 168 ? 14.656 -1.743 21.766 1 38.75 168 ASN B CA 1
ATOM 2687 C C . ASN B 1 168 ? 14.008 -3.025 22.266 1 38.75 168 ASN B C 1
ATOM 2689 O O . ASN B 1 168 ? 14.359 -3.531 23.328 1 38.75 168 ASN B O 1
ATOM 2693 N N . CYS B 1 169 ? 12.805 -3.385 21.984 1 30.08 169 CYS B N 1
ATOM 2694 C CA . CYS B 1 169 ? 12.234 -4.539 22.672 1 30.08 169 CYS B CA 1
ATOM 2695 C C . CYS B 1 169 ? 12.672 -5.84 22 1 30.08 169 CYS B C 1
ATOM 2697 O O . CYS B 1 169 ? 12.344 -6.09 20.844 1 30.08 169 CYS B O 1
ATOM 2699 N N . LYS B 1 170 ? 13.828 -6.27 22.109 1 30.8 170 LYS B N 1
ATOM 2700 C CA . LYS B 1 170 ? 14.25 -7.664 22.062 1 30.8 170 LYS B CA 1
ATOM 2701 C C . LYS B 1 170 ? 13.133 -8.594 22.531 1 30.8 170 LYS B C 1
ATOM 2703 O O . LYS B 1 170 ? 12.648 -8.461 23.672 1 30.8 170 LYS B O 1
ATOM 2708 N N . PHE B 1 171 ? 12.109 -9.016 21.594 1 22.98 171 PHE B N 1
ATOM 2709 C CA . PHE B 1 171 ? 11.531 -10.219 22.188 1 22.98 171 PHE B CA 1
ATOM 2710 C C . PHE B 1 171 ? 12.625 -11.211 22.578 1 22.98 171 PHE B C 1
ATOM 2712 O O . PHE B 1 171 ? 13.68 -11.266 21.938 1 22.98 171 PHE B O 1
#

Secondary structure (DSSP, 8-state):
-GGGSSTTS--HHHHHHHHHHHT---TTB--EEEEEE-SSTT-EEEEEE--SEEHHHHHHH-SSPPPHHHHHHHHHHHHHHHHHHHHTTEE-----GGGEEE-TT--EEE---TT-EE-----S---------S---GGGGSS-TTHHHHHHHHHHHHHHHHHHHHTT---/-GGGSSTTS--HHHHHHHHHHHT---TTB--EEEEEE-SSTT-EEEEEE--SEEHHHHHHH-SSPPPHHHHHHHHHHHHHHHHHHHHTTEE-----GGGEEE-TT--EEE---TT-EE-----S-----S---S---GGGGSS-TTHHHHHHHHHHHHHHHHHHHHTT---

Radius of gyration: 21.61 Å; Cα contacts (8 Å, |Δi|>4): 445; chains: 2; bounding box: 70×53×49 Å

Nearest PDB structures (foldseek):
  7ukz-assembly3_C  TM=7.845E-01  e=1.525E-13  Homo sapiens
  7ukz-assembly6_F  TM=7.872E-01  e=1.076E-12  Homo sapiens
  2g2i-assembly1_A  TM=7.549E-01  e=1.798E-07  Homo sapiens
  2xyn-assembly3_C  TM=7.437E-01  e=7.322E-07  Homo sapiens
  7n9g-assembly2_B  TM=7.491E-01  e=7.322E-07  Homo sapiens

InterPro domains:
  IPR000719 Protein kinase domain [PF00069] (5-156)
  IPR000719 Protein kinase domain [PS50011] (1-171)
  IPR000719 Protein kinase domain [SM00220] (1-171)
  IPR008271 Serine/threonine-protein kinase, active site [PS00108] (90-102)
  IPR011009 Protein kinase-like domain superfamily [SSF56112] (3-156)
  IPR050108 Cyclin-dependent kinase [PTHR24056] (3-156)

Solvent-accessible surface area (backbone atoms only — not comparable to full-atom values): 19891 Å² total; per-residue (Å²): 128,78,81,68,69,75,68,81,57,76,53,69,58,43,51,50,29,51,56,52,36,62,71,48,86,49,92,29,37,58,42,37,80,49,79,44,73,50,96,46,91,71,35,45,25,34,30,29,53,66,61,65,35,43,42,45,60,49,66,74,68,50,92,66,56,76,49,72,68,53,50,51,52,53,48,51,45,50,49,52,36,49,51,51,34,49,76,68,31,36,42,53,75,60,53,43,54,82,31,25,30,28,36,94,86,69,49,50,22,47,46,77,44,65,65,40,41,78,58,76,77,72,81,69,90,65,77,84,67,86,72,76,76,63,91,65,58,84,78,45,72,56,92,58,89,64,34,72,59,38,57,40,45,48,37,40,48,54,43,48,49,41,56,60,40,49,57,66,50,75,126,128,77,82,67,71,75,67,83,56,78,52,69,59,44,51,50,30,52,55,52,37,62,72,48,85,47,91,29,37,58,41,37,78,50,78,4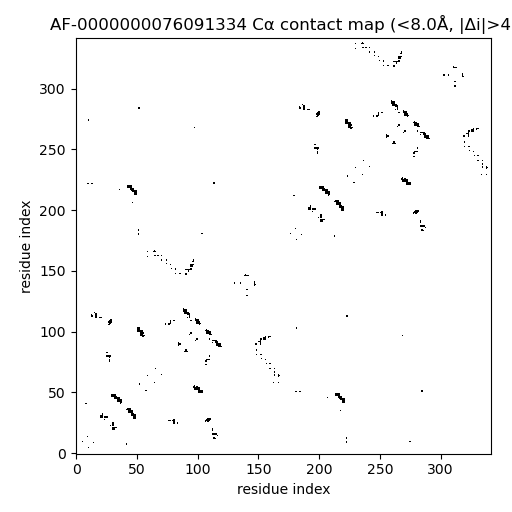3,73,50,97,45,92,73,36,45,26,35,30,29,52,68,60,66,34,43,45,45,59,49,64,73,67,50,92,66,57,74,49,70,68,52,49,52,52,51,49,50,43,51,49,52,36,49,50,52,36,48,75,68,31,35,44,52,72,61,52,42,53,81,32,24,31,27,35,94,85,69,48,50,21,46,46,76,44,66,66,40,42,76,57,74,77,70,82,67,90,67,80,82,71,74,73,73,66,65,90,68,58,83,79,44,72,56,92,58,89,65,34,72,60,40,58,41,44,49,37,40,48,54,44,47,49,41,55,57,40,48,56,66,50,74,126